Protein AF-A0A954IR56-F1 (afdb_monomer_lite)

Foldseek 3Di:
DVVVVVVVVVVVLVLLVVQLVQVLVVQLCCCVPVVAAEAEEPPFAPVCVVVLLVLLVVLLPDDQDDDDPVSVVVVVVSSVSCSVSGSQSVCVSVNSHHYDYQWHPVLSVQQQQQDPNDGHGDVVSVLVRLLSSVVSQVPDPDPDHHYDDDPVDDCVVSCVVRNDPPDDDDDDDDPSNVVVVVVD

Secondary structure (DSSP, 8-state):
-HHHHHHHHHHHHHHHHHHHHHHHHHHHHHHHHH---EEEETT-BTTTHHHHHHHHHHHHH-----SSHHHHHHHHHHHHHHHHTHHHHHHHHTTS-EEEP-B-HHHHHHT-SEETTEE---HHHHHHHHHHHHHHHHTSS-S---EE--TT--THHHHHHHS-TT--------HHHHHHTT--

Structure (mmCIF, N/CA/C/O backbone):
data_AF-A0A954IR56-F1
#
_entry.id   AF-A0A954IR56-F1
#
loop_
_atom_site.group_PDB
_atom_site.id
_atom_site.type_symbol
_atom_site.label_atom_id
_atom_site.label_alt_id
_atom_site.label_comp_id
_atom_site.label_asym_id
_atom_site.label_entity_id
_atom_site.label_seq_id
_atom_site.pdbx_PDB_ins_code
_atom_site.Cartn_x
_atom_site.Cartn_y
_atom_site.Cartn_z
_atom_site.occupancy
_atom_site.B_iso_or_equiv
_atom_site.auth_seq_id
_atom_site.auth_comp_id
_atom_site.auth_asym_id
_atom_site.auth_atom_id
_atom_site.pdbx_PDB_model_num
ATOM 1 N N . THR A 1 1 ? 26.403 7.962 -14.592 1.00 77.75 1 THR A N 1
ATOM 2 C CA . THR A 1 1 ? 26.353 7.639 -16.035 1.00 77.75 1 THR A CA 1
ATOM 3 C C . THR A 1 1 ? 25.026 6.966 -16.314 1.00 77.75 1 THR A C 1
ATOM 5 O O . THR A 1 1 ? 24.403 6.512 -15.365 1.00 77.75 1 THR A O 1
ATOM 8 N N . ASP A 1 2 ? 24.579 6.881 -17.566 1.00 79.75 2 ASP A N 1
ATOM 9 C CA . ASP A 1 2 ? 23.313 6.195 -17.885 1.00 79.75 2 ASP A CA 1
ATOM 10 C C . ASP A 1 2 ? 23.320 4.721 -17.435 1.00 79.75 2 ASP A C 1
ATOM 12 O O . ASP A 1 2 ? 22.283 4.188 -17.066 1.00 79.75 2 ASP A O 1
ATOM 16 N N . ALA A 1 3 ? 24.500 4.088 -17.405 1.00 78.06 3 ALA A N 1
ATOM 17 C CA . ALA A 1 3 ? 24.680 2.727 -16.901 1.00 78.06 3 ALA A CA 1
ATOM 18 C C . ALA A 1 3 ? 24.510 2.635 -15.375 1.00 78.06 3 ALA A C 1
ATOM 20 O O . ALA A 1 3 ? 23.760 1.795 -14.905 1.00 78.06 3 ALA A O 1
ATOM 21 N N . GLU A 1 4 ? 25.133 3.538 -14.611 1.00 79.75 4 GLU A N 1
ATOM 22 C CA . GLU A 1 4 ? 24.966 3.578 -13.145 1.00 79.75 4 GLU A CA 1
ATOM 23 C C . GLU A 1 4 ? 23.500 3.823 -12.752 1.00 79.75 4 GLU A C 1
ATOM 25 O O . GLU A 1 4 ? 22.996 3.188 -11.839 1.00 79.75 4 GLU A O 1
ATOM 30 N N . VAL A 1 5 ? 22.784 4.680 -13.492 1.00 81.12 5 VAL A N 1
ATOM 31 C CA . VAL A 1 5 ? 21.350 4.924 -13.255 1.00 81.12 5 VAL A CA 1
ATOM 32 C C . VAL A 1 5 ? 20.508 3.674 -13.527 1.00 81.12 5 VAL A C 1
ATOM 34 O O . VAL A 1 5 ? 19.529 3.438 -12.823 1.00 81.12 5 VAL A O 1
ATOM 37 N N . ALA A 1 6 ? 20.862 2.881 -14.542 1.00 82.06 6 ALA A N 1
ATOM 38 C CA . ALA A 1 6 ? 20.169 1.631 -14.839 1.00 82.06 6 ALA A CA 1
ATOM 39 C C . ALA A 1 6 ? 20.408 0.578 -13.744 1.00 82.06 6 ALA A C 1
ATOM 41 O O . ALA A 1 6 ? 19.446 -0.027 -13.276 1.00 82.06 6 ALA A O 1
ATOM 42 N N . ASP A 1 7 ? 21.655 0.422 -13.292 1.00 85.19 7 ASP A N 1
ATOM 43 C CA . ASP A 1 7 ? 22.014 -0.520 -12.224 1.00 85.19 7 ASP A CA 1
ATOM 44 C C . ASP A 1 7 ? 21.321 -0.155 -10.895 1.00 85.19 7 ASP A C 1
ATOM 46 O O . ASP A 1 7 ? 20.743 -1.023 -10.234 1.00 85.19 7 ASP A O 1
ATOM 50 N N . ASP A 1 8 ? 21.306 1.134 -10.531 1.00 88.00 8 ASP A N 1
ATOM 51 C CA . ASP A 1 8 ? 20.610 1.633 -9.335 1.00 88.00 8 ASP A CA 1
ATOM 52 C C . ASP A 1 8 ? 19.093 1.393 -9.424 1.00 88.00 8 ASP A C 1
ATOM 54 O O . ASP A 1 8 ? 18.441 1.039 -8.438 1.00 88.00 8 ASP A O 1
ATOM 58 N N . TRP A 1 9 ? 18.518 1.552 -10.619 1.00 87.00 9 TRP A N 1
ATOM 59 C CA . TRP A 1 9 ? 17.098 1.313 -10.859 1.00 87.00 9 TRP A CA 1
ATOM 60 C C . TRP A 1 9 ? 16.726 -0.171 -10.750 1.00 87.00 9 TRP A C 1
ATOM 62 O O . TRP A 1 9 ? 15.720 -0.507 -10.120 1.00 87.00 9 TRP A O 1
ATOM 72 N N . GLU A 1 10 ? 17.532 -1.073 -11.312 1.00 88.00 10 GLU A N 1
ATOM 73 C CA . GLU A 1 10 ? 17.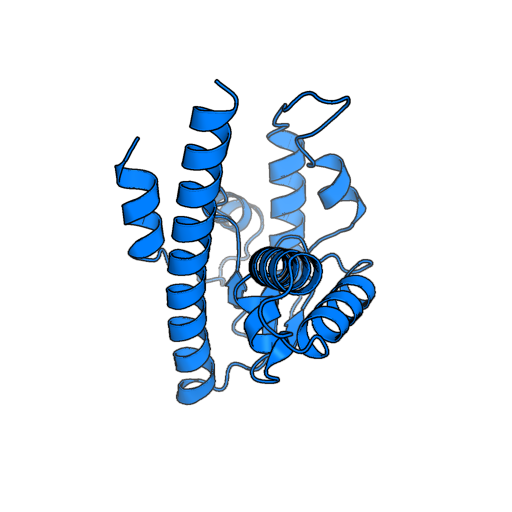325 -2.520 -11.176 1.00 88.00 10 GLU A CA 1
ATOM 74 C C . GLU A 1 10 ? 17.445 -2.976 -9.716 1.00 88.00 10 GLU A C 1
ATOM 76 O O . GLU A 1 10 ? 16.623 -3.770 -9.239 1.00 88.00 10 GLU A O 1
ATOM 81 N N . LEU A 1 11 ? 18.429 -2.443 -8.982 1.00 89.44 11 LEU A N 1
ATOM 82 C CA . LEU A 1 11 ? 18.584 -2.708 -7.553 1.00 89.44 11 LEU A CA 1
ATOM 83 C C . LEU A 1 11 ? 17.347 -2.248 -6.771 1.00 89.44 11 LEU A C 1
ATOM 85 O O . LEU A 1 11 ? 16.783 -3.035 -6.008 1.00 89.44 11 LEU A O 1
ATOM 89 N N . PHE A 1 12 ? 16.881 -1.024 -7.019 1.00 90.38 12 PHE A N 1
ATOM 90 C CA . PHE A 1 12 ? 15.675 -0.484 -6.396 1.00 90.38 12 PHE A CA 1
ATOM 91 C C . PHE A 1 12 ? 14.445 -1.368 -6.654 1.00 90.38 12 PHE A C 1
ATOM 93 O O . PHE A 1 12 ? 13.709 -1.704 -5.724 1.00 90.38 12 PHE A O 1
ATOM 100 N N . LEU A 1 13 ? 14.223 -1.806 -7.898 1.00 92.19 13 LEU A N 1
ATOM 101 C CA . LEU A 1 13 ? 13.092 -2.681 -8.228 1.00 92.19 13 LEU A CA 1
ATOM 102 C C . LEU A 1 13 ? 13.176 -4.039 -7.517 1.00 92.19 13 LEU A C 1
ATOM 104 O O . LEU A 1 13 ? 12.155 -4.542 -7.042 1.00 92.19 13 LEU A O 1
ATOM 108 N N . SER A 1 14 ? 14.377 -4.606 -7.395 1.00 93.12 14 SER A N 1
ATOM 109 C CA . SER A 1 14 ? 14.622 -5.846 -6.646 1.00 93.12 14 SER A CA 1
ATOM 110 C C . SER A 1 14 ? 14.286 -5.697 -5.155 1.00 93.12 14 SER A C 1
ATOM 112 O O . SER A 1 14 ? 13.653 -6.572 -4.553 1.00 93.12 14 SER A O 1
ATOM 114 N N . GLU A 1 15 ? 14.634 -4.560 -4.549 1.00 93.81 15 GLU A N 1
ATOM 115 C CA . GLU A 1 15 ? 14.282 -4.252 -3.159 1.00 93.81 15 GLU A CA 1
ATOM 116 C C . GLU A 1 15 ? 12.773 -4.078 -2.971 1.00 93.81 15 GLU A C 1
ATOM 118 O O . GLU A 1 15 ? 12.191 -4.658 -2.045 1.00 93.81 15 GLU A O 1
ATOM 123 N N . VAL A 1 16 ? 12.119 -3.349 -3.880 1.00 94.25 16 VAL A N 1
ATOM 124 C CA . VAL A 1 16 ? 10.658 -3.198 -3.897 1.00 94.25 16 VAL A CA 1
ATOM 125 C C . VAL A 1 16 ? 9.980 -4.561 -4.013 1.00 94.25 16 VAL A C 1
ATOM 127 O O . VAL A 1 16 ? 9.036 -4.843 -3.267 1.00 94.25 16 VAL A O 1
ATOM 130 N N . GLU A 1 17 ? 10.461 -5.437 -4.895 1.00 95.81 17 GLU A N 1
ATOM 131 C CA . GLU A 1 17 ? 9.912 -6.783 -5.043 1.00 95.81 17 GLU A CA 1
ATOM 132 C C . GLU A 1 17 ? 10.044 -7.600 -3.750 1.00 95.81 17 GLU A C 1
ATOM 134 O O . GLU A 1 17 ? 9.069 -8.231 -3.321 1.00 95.81 17 GLU A O 1
ATOM 139 N N . ALA A 1 18 ? 11.210 -7.558 -3.099 1.00 96.31 18 ALA A N 1
ATOM 140 C CA . ALA A 1 18 ? 11.452 -8.261 -1.842 1.00 96.31 18 ALA A CA 1
ATOM 141 C C . ALA A 1 18 ? 10.537 -7.759 -0.711 1.00 96.31 18 ALA A C 1
ATOM 143 O O . ALA A 1 18 ? 9.949 -8.566 0.019 1.00 96.31 18 ALA A O 1
ATOM 144 N N . ILE A 1 19 ? 10.360 -6.439 -0.595 1.00 96.00 19 ILE A N 1
ATOM 145 C CA . ILE A 1 19 ? 9.439 -5.825 0.373 1.00 96.00 19 ILE A CA 1
ATOM 146 C C . ILE A 1 19 ? 8.009 -6.290 0.104 1.00 96.00 19 ILE A C 1
ATOM 148 O O . ILE A 1 19 ? 7.325 -6.756 1.020 1.00 96.00 19 ILE A O 1
ATOM 152 N N . GLN A 1 20 ? 7.558 -6.225 -1.150 1.00 97.06 20 GLN A N 1
ATOM 153 C CA . GLN A 1 20 ? 6.211 -6.658 -1.510 1.00 97.06 20 GLN A CA 1
ATOM 154 C C . GLN A 1 20 ? 5.994 -8.154 -1.257 1.00 97.06 20 GLN A C 1
ATOM 156 O O . GLN A 1 20 ? 4.912 -8.540 -0.816 1.00 97.06 20 GLN A O 1
ATOM 161 N N . ALA A 1 21 ? 6.997 -9.006 -1.479 1.00 97.56 21 ALA A N 1
ATOM 162 C CA . ALA A 1 21 ? 6.897 -10.433 -1.183 1.00 97.56 21 ALA A CA 1
ATOM 163 C C . ALA A 1 21 ? 6.657 -10.696 0.317 1.00 97.56 21 ALA A C 1
ATOM 165 O O . ALA A 1 21 ? 5.789 -11.504 0.670 1.00 97.56 21 ALA A O 1
ATOM 166 N N . GLU A 1 22 ? 7.363 -9.985 1.203 1.00 97.62 22 GLU A N 1
ATOM 167 C CA . GLU A 1 22 ? 7.138 -10.066 2.653 1.00 97.62 22 GLU A CA 1
ATOM 168 C C . GLU A 1 22 ? 5.763 -9.499 3.055 1.00 97.62 22 GLU A C 1
ATOM 170 O O . GLU A 1 22 ? 5.050 -10.135 3.840 1.00 97.62 22 GLU A O 1
ATOM 175 N N . GLN A 1 23 ? 5.335 -8.373 2.463 1.00 97.69 23 GLN A N 1
ATOM 176 C CA . GLN A 1 23 ? 3.987 -7.816 2.668 1.00 97.69 23 GLN A CA 1
ATOM 177 C C . GLN A 1 23 ? 2.914 -8.840 2.285 1.00 97.69 23 GLN A C 1
ATOM 179 O O . GLN A 1 23 ? 2.007 -9.118 3.070 1.00 97.69 23 GLN A O 1
ATOM 184 N N . MET A 1 24 ? 3.029 -9.455 1.106 1.00 98.19 24 MET A N 1
ATOM 185 C CA . MET A 1 24 ? 2.080 -10.464 0.634 1.00 98.19 24 MET A CA 1
ATOM 186 C C . MET A 1 24 ? 2.033 -11.684 1.558 1.00 98.19 24 MET A C 1
ATOM 188 O O . MET A 1 24 ? 0.947 -12.194 1.836 1.00 98.19 24 MET A O 1
ATOM 192 N N . ALA A 1 25 ? 3.181 -12.160 2.047 1.00 98.25 25 ALA A N 1
ATOM 193 C CA . ALA A 1 25 ? 3.232 -13.289 2.975 1.00 98.25 25 ALA A CA 1
ATOM 194 C C . ALA A 1 25 ? 2.503 -12.979 4.295 1.00 98.25 25 ALA A C 1
ATOM 196 O O . ALA A 1 25 ? 1.704 -13.796 4.766 1.00 98.25 25 ALA A O 1
ATOM 197 N N . LEU A 1 26 ? 2.721 -11.786 4.856 1.00 97.81 26 LEU A N 1
ATOM 198 C CA . LEU A 1 26 ? 2.025 -11.322 6.056 1.00 97.81 26 LEU A CA 1
ATOM 199 C C . LEU A 1 26 ? 0.513 -11.196 5.817 1.00 97.81 26 LEU A C 1
ATOM 201 O O . LEU A 1 26 ? -0.281 -11.757 6.572 1.00 97.81 26 LEU A O 1
ATOM 205 N N . LEU A 1 27 ? 0.109 -10.518 4.742 1.00 98.06 27 LEU A N 1
ATOM 206 C CA . LEU A 1 27 ? -1.300 -10.299 4.404 1.00 98.06 27 LEU A CA 1
ATOM 207 C C . LEU A 1 27 ? -2.045 -11.617 4.159 1.00 98.06 27 LEU A C 1
ATOM 209 O O . LEU A 1 27 ? -3.161 -11.791 4.645 1.00 98.06 27 LEU A O 1
ATOM 213 N N . ARG A 1 28 ? -1.412 -12.591 3.493 1.00 98.31 28 ARG A N 1
ATOM 214 C CA . ARG A 1 28 ? -1.956 -13.952 3.340 1.00 98.31 28 ARG A CA 1
ATOM 215 C C . ARG A 1 28 ? -2.132 -14.660 4.678 1.00 98.31 28 ARG A C 1
ATOM 217 O O . ARG A 1 28 ? -3.135 -15.344 4.881 1.00 98.31 28 ARG A O 1
ATOM 224 N N . SER A 1 29 ? -1.179 -14.498 5.596 1.00 98.00 29 SER A N 1
ATOM 225 C CA . SER A 1 29 ? -1.287 -15.050 6.949 1.00 98.00 29 SER A CA 1
ATOM 226 C C . SER A 1 29 ? -2.484 -14.456 7.700 1.00 98.00 29 SER A C 1
ATOM 228 O O . SER A 1 29 ? -3.264 -15.207 8.293 1.00 98.00 29 SER A O 1
ATOM 230 N N . LEU A 1 30 ? -2.690 -13.137 7.604 1.00 96.94 30 LEU A N 1
ATOM 231 C CA . LEU A 1 30 ? -3.848 -12.448 8.183 1.00 96.94 30 LEU A CA 1
ATOM 232 C C . LEU A 1 30 ? -5.166 -12.883 7.527 1.00 96.94 30 LEU A C 1
ATOM 234 O O . LEU A 1 30 ? -6.139 -13.165 8.225 1.00 96.94 30 LEU A O 1
ATOM 238 N N . ALA A 1 31 ? -5.196 -13.018 6.200 1.00 96.56 31 ALA A N 1
ATOM 239 C CA . ALA A 1 31 ? -6.365 -13.503 5.469 1.00 96.56 31 ALA A CA 1
ATOM 240 C C . ALA A 1 31 ? -6.757 -14.924 5.892 1.00 96.56 31 ALA A C 1
ATOM 242 O O . ALA A 1 31 ? -7.934 -15.208 6.124 1.00 96.56 31 ALA A O 1
ATOM 243 N N . LYS A 1 32 ? -5.769 -15.812 6.047 1.00 97.19 32 LYS A N 1
ATOM 244 C CA . LYS A 1 32 ? -5.983 -17.209 6.440 1.00 97.19 32 LYS A CA 1
ATOM 245 C C . LYS A 1 32 ? -6.371 -17.364 7.911 1.00 97.19 32 LYS A C 1
ATOM 247 O O . LYS A 1 32 ? -7.241 -18.174 8.216 1.00 97.19 32 LYS A O 1
ATOM 252 N N . SER A 1 33 ? -5.712 -16.633 8.806 1.00 97.19 33 SER A N 1
ATOM 253 C CA . SER A 1 33 ? -5.816 -16.853 10.258 1.00 97.19 33 SER A CA 1
ATOM 254 C C . SER A 1 33 ? -6.869 -15.969 10.924 1.00 97.19 33 SER A C 1
ATOM 256 O O . SER A 1 33 ? -7.447 -16.363 11.932 1.00 97.19 33 SER A O 1
ATOM 258 N N . HIS A 1 34 ? -7.134 -14.792 10.352 1.00 95.69 34 HIS A N 1
ATOM 259 C CA . HIS A 1 34 ? -8.022 -13.773 10.922 1.00 95.69 34 HIS A CA 1
ATOM 260 C C . HIS A 1 34 ? -9.127 -13.326 9.956 1.00 95.69 34 HIS A C 1
ATOM 262 O O . HIS A 1 34 ? -9.918 -12.451 10.291 1.00 95.69 34 HIS A O 1
ATOM 268 N N . GLY A 1 35 ? -9.211 -13.928 8.766 1.00 95.38 35 GLY A N 1
ATOM 269 C CA . GLY A 1 35 ? -10.295 -13.664 7.824 1.00 95.38 35 GLY A CA 1
ATOM 270 C C . GLY A 1 35 ? -10.219 -12.305 7.131 1.00 95.38 35 GLY A C 1
ATOM 271 O O . GLY A 1 35 ? -11.241 -11.857 6.625 1.00 95.38 35 GLY A O 1
ATOM 272 N N . LEU A 1 36 ? -9.047 -11.660 7.077 1.00 96.50 36 LEU A N 1
ATOM 273 C CA . LEU A 1 36 ? -8.848 -10.413 6.328 1.00 96.50 36 LEU A CA 1
ATOM 274 C C . LEU A 1 36 ? -9.305 -10.581 4.867 1.00 96.50 36 LEU A C 1
ATOM 276 O O . LEU A 1 36 ? -8.810 -11.461 4.160 1.00 96.50 36 LEU A O 1
ATOM 280 N N . LYS A 1 37 ? -10.263 -9.755 4.430 1.00 96.50 37 LYS A N 1
ATOM 281 C CA . LYS A 1 37 ? -10.822 -9.778 3.062 1.00 96.50 37 LYS A CA 1
ATOM 282 C C . LYS A 1 37 ? -10.537 -8.528 2.253 1.00 96.50 37 LYS A C 1
ATOM 284 O O . LYS A 1 37 ? -10.569 -8.602 1.031 1.00 96.50 37 LYS A O 1
ATOM 289 N N . ALA A 1 38 ? -10.269 -7.414 2.918 1.00 97.00 38 ALA A N 1
ATOM 290 C CA . ALA A 1 38 ? -10.069 -6.132 2.279 1.00 97.00 38 ALA A CA 1
ATOM 291 C C . ALA A 1 38 ? -8.960 -5.356 2.991 1.00 97.00 38 ALA A C 1
ATOM 293 O O . ALA A 1 38 ? -8.806 -5.482 4.208 1.00 97.00 38 ALA A O 1
ATOM 294 N N . ILE A 1 39 ? -8.189 -4.580 2.235 1.00 97.25 39 ILE A N 1
ATOM 295 C CA . ILE A 1 39 ? -7.103 -3.735 2.742 1.00 97.25 39 ILE A CA 1
ATOM 296 C C . ILE A 1 39 ? -7.149 -2.369 2.079 1.00 97.25 39 ILE A C 1
ATOM 298 O O . ILE A 1 39 ? -7.463 -2.258 0.897 1.00 97.25 39 ILE A O 1
ATOM 302 N N . HIS A 1 40 ? -6.795 -1.335 2.826 1.00 98.06 40 HIS A N 1
ATOM 303 C CA . HIS A 1 40 ? -6.569 -0.013 2.272 1.00 98.06 40 HIS A CA 1
ATOM 304 C C . HIS A 1 40 ? -5.166 0.064 1.665 1.00 98.06 40 HIS A C 1
ATOM 306 O O . HIS A 1 40 ? -4.217 -0.544 2.171 1.00 98.06 40 HIS A O 1
ATOM 312 N N . MET A 1 41 ? -5.029 0.821 0.582 1.00 97.12 41 MET A N 1
ATOM 313 C CA . MET A 1 41 ? -3.751 1.039 -0.090 1.00 97.12 41 MET A CA 1
ATOM 314 C C . MET A 1 41 ? -3.526 2.535 -0.292 1.00 97.12 41 MET A C 1
ATOM 316 O O . MET A 1 41 ? -4.387 3.233 -0.832 1.00 97.12 41 MET A O 1
ATOM 320 N N . GLU A 1 42 ? -2.358 3.015 0.130 1.00 94.62 42 GLU A N 1
ATOM 321 C CA . GLU A 1 42 ? -1.886 4.356 -0.206 1.00 94.62 42 GLU A CA 1
ATOM 322 C C . GLU A 1 42 ? -1.849 4.549 -1.733 1.00 94.62 42 GLU A C 1
ATOM 324 O O . GLU A 1 42 ? -1.531 3.625 -2.479 1.00 94.62 42 GLU A O 1
ATOM 329 N N . SER A 1 43 ? -2.147 5.757 -2.208 1.00 92.75 43 SER A N 1
ATOM 330 C CA . SER A 1 43 ? -2.261 6.118 -3.630 1.00 92.75 43 SER A CA 1
ATOM 331 C C . SER A 1 43 ? -3.499 5.575 -4.353 1.00 92.75 43 SER A C 1
ATOM 333 O O . SER A 1 43 ? -3.693 5.878 -5.530 1.00 92.75 43 SER A O 1
ATOM 335 N N . VAL A 1 44 ? -4.387 4.838 -3.672 1.00 97.00 44 VAL A N 1
ATOM 336 C CA . VAL A 1 44 ? -5.718 4.511 -4.207 1.00 97.00 44 VAL A CA 1
ATOM 337 C C . VAL A 1 44 ? -6.742 5.500 -3.652 1.00 97.00 44 VAL A C 1
ATOM 339 O O . VAL A 1 44 ? -7.161 5.437 -2.490 1.00 97.00 44 VAL A O 1
ATOM 342 N N . THR A 1 45 ? -7.151 6.431 -4.510 1.00 97.81 45 THR A N 1
ATOM 343 C CA . THR A 1 45 ? -8.139 7.462 -4.181 1.00 97.81 45 THR A CA 1
ATOM 344 C C . THR A 1 45 ? -9.565 6.955 -4.368 1.00 97.81 45 THR A C 1
ATOM 346 O O . THR A 1 45 ? -9.825 6.030 -5.145 1.00 97.81 45 THR A O 1
ATOM 349 N N . MET A 1 46 ? -10.514 7.590 -3.677 1.00 95.88 46 MET A N 1
ATOM 350 C CA . MET A 1 46 ? -11.947 7.284 -3.806 1.00 95.88 46 MET A CA 1
ATOM 351 C C . MET A 1 46 ? -12.436 7.401 -5.258 1.00 95.88 46 MET A C 1
ATOM 353 O O . MET A 1 46 ? -13.253 6.604 -5.711 1.00 95.88 46 MET A O 1
ATOM 357 N N . GLU A 1 47 ? -11.899 8.370 -6.000 1.00 97.38 47 GLU A N 1
ATOM 358 C CA . GLU A 1 47 ? -12.225 8.614 -7.408 1.00 97.38 47 GLU A CA 1
ATOM 359 C C . GLU A 1 47 ? -11.453 7.671 -8.354 1.00 97.38 47 GLU A C 1
ATOM 361 O O . GLU A 1 47 ? -11.952 7.297 -9.417 1.00 97.38 47 GLU A O 1
ATOM 366 N N . GLY A 1 48 ? -10.247 7.249 -7.961 1.00 96.75 48 GLY A N 1
ATOM 367 C CA . GLY A 1 48 ? -9.319 6.465 -8.778 1.00 96.75 48 GLY A CA 1
ATOM 368 C C . GLY A 1 48 ? -9.472 4.946 -8.669 1.00 96.75 48 GLY A C 1
ATOM 369 O O . GLY A 1 48 ? -8.935 4.227 -9.516 1.00 96.75 48 GLY A O 1
ATOM 370 N N . VAL A 1 49 ? -10.218 4.432 -7.685 1.00 97.12 49 VAL A N 1
ATOM 371 C CA . VAL A 1 49 ? -10.322 2.983 -7.414 1.00 97.12 49 VAL A CA 1
ATOM 372 C C . VAL A 1 49 ? -10.782 2.163 -8.626 1.00 97.12 49 VAL A C 1
ATOM 374 O O . VAL A 1 49 ? -10.246 1.089 -8.890 1.00 97.12 49 VAL A O 1
ATOM 377 N N . GLU A 1 50 ? -11.722 2.671 -9.425 1.00 97.75 50 GLU A N 1
ATOM 378 C CA . GLU A 1 50 ? -12.181 1.976 -10.635 1.00 97.75 50 GLU A CA 1
ATOM 379 C C . GLU A 1 50 ? -11.100 1.925 -11.721 1.00 97.75 50 GLU A C 1
ATOM 381 O O . GLU A 1 50 ? -10.987 0.941 -12.454 1.00 97.75 50 GLU A O 1
ATOM 386 N N . GLY A 1 51 ? -10.281 2.975 -11.824 1.00 97.38 51 GLY A N 1
ATOM 387 C CA . GLY A 1 51 ? -9.108 2.986 -12.698 1.00 97.38 51 GLY A CA 1
ATOM 388 C C . GLY A 1 51 ? -8.071 1.962 -12.251 1.00 97.38 51 GLY A C 1
ATOM 389 O O . GLY A 1 51 ? -7.595 1.176 -13.070 1.00 97.38 51 GLY A O 1
ATOM 390 N N . PHE A 1 52 ? -7.804 1.910 -10.947 1.00 97.56 52 PHE A N 1
ATOM 391 C CA . PHE A 1 52 ? -6.906 0.930 -10.346 1.00 97.56 52 PHE A CA 1
ATOM 392 C C . PHE A 1 52 ? -7.377 -0.513 -10.590 1.00 97.56 52 PHE A C 1
ATOM 394 O O . PHE A 1 52 ? -6.607 -1.338 -11.076 1.00 97.56 52 PHE A O 1
ATOM 401 N N . ARG A 1 53 ? -8.664 -0.817 -10.363 1.00 97.81 53 ARG A N 1
ATOM 402 C CA . ARG A 1 53 ? -9.244 -2.148 -10.638 1.00 97.81 53 ARG A CA 1
ATOM 403 C C . ARG A 1 53 ? -9.084 -2.559 -12.106 1.00 97.81 53 ARG A C 1
ATOM 405 O O . ARG A 1 53 ? -8.750 -3.712 -12.385 1.00 97.81 53 ARG A O 1
ATOM 412 N N . ARG A 1 54 ? -9.282 -1.629 -13.050 1.00 97.50 54 ARG A N 1
ATOM 413 C CA . ARG A 1 54 ? -9.049 -1.885 -14.485 1.00 97.50 54 ARG A CA 1
ATOM 414 C C . ARG A 1 54 ? -7.579 -2.167 -14.787 1.00 97.50 54 ARG A C 1
ATOM 416 O O . ARG A 1 54 ? -7.302 -3.113 -15.517 1.00 97.50 54 ARG A O 1
ATOM 423 N N . LEU A 1 55 ? -6.659 -1.391 -14.211 1.00 96.25 55 LEU A N 1
ATOM 424 C CA . LEU A 1 55 ? -5.217 -1.616 -14.351 1.00 96.25 55 LEU A CA 1
ATOM 425 C C . LEU A 1 55 ? -4.827 -3.016 -13.859 1.00 96.25 55 LEU A C 1
ATOM 427 O O . LEU A 1 55 ? -4.221 -3.776 -14.611 1.00 96.25 55 LEU A O 1
ATOM 431 N N . VAL A 1 56 ? -5.248 -3.395 -12.648 1.00 97.69 56 VAL A N 1
ATOM 432 C CA . VAL A 1 56 ? -5.001 -4.737 -12.094 1.00 97.69 56 VAL A CA 1
ATOM 433 C C . VAL A 1 56 ? -5.568 -5.826 -13.010 1.00 97.69 56 VAL A C 1
ATOM 435 O O . VAL A 1 56 ? -4.898 -6.824 -13.267 1.00 97.69 56 VAL A O 1
ATOM 438 N N . GLY A 1 57 ? -6.774 -5.629 -13.554 1.00 96.94 57 GLY A N 1
ATOM 439 C CA . GLY A 1 57 ? -7.371 -6.545 -14.530 1.00 96.94 57 GLY A CA 1
ATOM 440 C C . GLY A 1 57 ? -6.537 -6.696 -15.807 1.00 96.94 57 GLY A C 1
ATOM 441 O O . GLY A 1 57 ? -6.316 -7.817 -16.259 1.00 96.94 57 GLY A O 1
ATOM 442 N N . HIS A 1 58 ? -6.021 -5.597 -16.360 1.00 95.19 58 HIS A N 1
ATOM 443 C CA . HIS A 1 58 ? -5.153 -5.638 -17.541 1.00 95.19 58 HIS A CA 1
ATOM 444 C C . HIS A 1 58 ? -3.837 -6.374 -17.281 1.00 95.19 58 HIS A C 1
ATOM 446 O O . HIS A 1 58 ? -3.428 -7.186 -18.112 1.00 95.19 58 HIS A O 1
ATOM 452 N N . ILE A 1 59 ? -3.210 -6.133 -16.126 1.00 95.75 59 ILE A N 1
ATOM 453 C CA . ILE A 1 59 ? -1.980 -6.825 -15.721 1.00 95.75 59 ILE A CA 1
ATOM 454 C C . ILE A 1 59 ? -2.261 -8.322 -15.556 1.00 95.75 59 ILE A C 1
ATOM 456 O O . ILE A 1 59 ? -1.538 -9.139 -16.119 1.00 95.75 59 ILE A O 1
ATOM 460 N N . ARG A 1 60 ? -3.352 -8.692 -14.872 1.00 95.88 60 ARG A N 1
ATOM 461 C CA . ARG A 1 60 ? -3.776 -10.091 -14.685 1.00 95.88 60 ARG A CA 1
ATOM 462 C C . ARG A 1 60 ? -3.921 -10.851 -16.001 1.00 95.88 60 ARG A C 1
ATOM 464 O O . ARG A 1 60 ? -3.574 -12.027 -16.085 1.00 95.88 60 ARG A O 1
ATOM 471 N N . ASP A 1 61 ? -4.514 -10.201 -16.996 1.00 94.44 61 ASP A N 1
ATOM 472 C CA . ASP A 1 61 ? -4.903 -10.845 -18.248 1.00 94.44 61 ASP A CA 1
ATOM 473 C C . ASP A 1 61 ? -3.725 -10.956 -19.238 1.00 94.44 61 ASP A C 1
ATOM 475 O O . ASP A 1 61 ? -3.825 -11.667 -20.249 1.00 94.44 61 ASP A O 1
ATOM 479 N N . TYR A 1 62 ? -2.592 -10.303 -18.948 1.00 92.75 62 TYR A N 1
ATOM 480 C CA . TYR A 1 62 ? -1.358 -10.477 -19.706 1.00 92.75 62 TYR A CA 1
ATOM 481 C C . TYR A 1 62 ? -0.818 -11.905 -19.552 1.00 92.75 62 TYR A C 1
ATOM 483 O O . TYR A 1 62 ? -0.776 -12.483 -18.469 1.00 92.75 62 TYR A O 1
ATOM 491 N N . LYS A 1 63 ? -0.374 -12.490 -20.667 1.00 88.69 63 LYS A N 1
ATOM 492 C CA . LYS A 1 63 ? 0.264 -13.808 -20.690 1.00 88.69 63 LYS A CA 1
ATOM 493 C C . LYS A 1 63 ? 1.685 -13.656 -21.210 1.00 88.69 63 LYS A C 1
ATOM 495 O O . LYS A 1 63 ? 1.818 -13.212 -22.357 1.00 88.69 63 LYS A O 1
ATOM 500 N N . PRO A 1 64 ? 2.707 -14.056 -20.428 1.00 83.75 64 PRO A N 1
ATOM 501 C CA . PRO A 1 64 ? 4.086 -14.026 -20.880 1.00 83.75 64 PRO A CA 1
ATOM 502 C C . PRO A 1 64 ? 4.246 -14.728 -22.223 1.00 83.75 64 PRO A C 1
ATOM 504 O O . PRO A 1 64 ? 3.669 -15.796 -22.466 1.00 83.75 64 PRO A O 1
ATOM 507 N N . ARG A 1 65 ? 5.002 -14.094 -23.113 1.00 82.62 65 ARG A N 1
ATOM 508 C CA . ARG A 1 65 ? 5.264 -14.598 -24.466 1.00 82.62 65 ARG A CA 1
ATOM 509 C C . ARG A 1 65 ? 6.696 -15.123 -24.546 1.00 82.62 65 ARG A C 1
ATOM 511 O O . ARG A 1 65 ? 7.452 -14.974 -23.593 1.00 82.62 65 ARG A O 1
ATOM 518 N N . GLY A 1 66 ? 7.022 -15.804 -25.647 1.00 87.12 66 GLY A N 1
ATOM 519 C CA . GLY A 1 66 ? 8.299 -16.500 -25.847 1.00 87.12 66 GLY A CA 1
ATOM 520 C C . GLY A 1 66 ? 9.532 -15.583 -25.862 1.00 87.12 66 GLY A C 1
ATOM 521 O O . GLY A 1 66 ? 9.544 -14.505 -25.292 1.00 87.12 66 GLY A O 1
ATOM 522 N N . ASN A 1 67 ? 10.597 -15.996 -26.547 1.00 91.62 67 ASN A N 1
ATOM 523 C CA . ASN A 1 67 ? 11.910 -15.345 -26.409 1.00 91.62 67 ASN A CA 1
ATOM 524 C C . ASN A 1 67 ? 12.256 -14.385 -27.563 1.00 91.62 67 ASN A C 1
ATOM 526 O O . ASN A 1 67 ? 13.431 -14.174 -27.860 1.00 91.62 67 ASN A O 1
ATOM 530 N N . ARG A 1 68 ? 11.262 -13.843 -28.281 1.00 94.25 68 ARG A N 1
ATOM 531 C CA . ARG A 1 68 ? 11.525 -12.834 -29.327 1.00 94.25 68 ARG A CA 1
ATOM 532 C C . ARG A 1 68 ? 11.758 -11.465 -28.675 1.00 94.25 68 ARG A C 1
ATOM 534 O O . ARG A 1 68 ? 11.173 -11.219 -27.627 1.00 94.25 68 ARG A O 1
ATOM 541 N N . PRO A 1 69 ? 12.499 -10.534 -29.305 1.00 92.69 69 PRO A N 1
ATOM 542 C CA . PRO A 1 69 ? 12.808 -9.234 -28.698 1.00 92.69 69 PRO A CA 1
ATOM 543 C C . PRO A 1 69 ? 11.584 -8.462 -28.180 1.00 92.69 69 PRO A C 1
ATOM 545 O O . PRO A 1 69 ? 11.598 -7.961 -27.064 1.00 92.69 69 PRO A O 1
ATOM 548 N N . LEU A 1 70 ? 10.491 -8.433 -28.950 1.00 92.12 70 LEU A N 1
ATOM 549 C CA . LEU A 1 70 ? 9.244 -7.797 -28.513 1.00 92.12 70 LEU A CA 1
ATOM 550 C C . LEU A 1 70 ? 8.577 -8.537 -27.344 1.00 92.12 70 LEU A C 1
ATOM 552 O O . LEU A 1 70 ? 7.963 -7.906 -26.495 1.00 92.12 70 LEU A O 1
ATOM 556 N N . ASP A 1 71 ? 8.675 -9.866 -27.303 1.00 93.25 71 ASP A N 1
ATOM 557 C CA . ASP A 1 71 ? 8.101 -10.659 -26.215 1.00 93.25 71 ASP A CA 1
ATOM 558 C C . ASP A 1 71 ? 8.880 -10.423 -24.906 1.00 93.25 71 ASP A C 1
ATOM 560 O O . ASP A 1 71 ? 8.262 -10.281 -23.856 1.00 93.25 71 ASP A O 1
ATOM 564 N N . LEU A 1 72 ? 10.214 -10.307 -24.979 1.00 92.44 72 LEU A N 1
ATOM 565 C CA . LEU A 1 72 ? 11.065 -9.965 -23.833 1.00 92.44 72 LEU A CA 1
ATOM 566 C C . LEU A 1 72 ? 10.714 -8.586 -23.265 1.00 92.44 72 LEU A C 1
ATOM 568 O O . LEU A 1 72 ? 10.459 -8.485 -22.071 1.00 92.44 72 LEU A O 1
ATOM 572 N N . LEU A 1 73 ? 10.598 -7.569 -24.127 1.00 91.50 73 LEU A N 1
ATOM 573 C CA . LEU A 1 73 ? 10.202 -6.219 -23.714 1.00 91.50 73 LEU A CA 1
ATOM 574 C C . LEU A 1 73 ? 8.826 -6.210 -23.033 1.00 91.50 73 LEU A C 1
ATOM 576 O O . LEU A 1 73 ? 8.647 -5.588 -21.993 1.00 91.50 73 LEU A O 1
ATOM 580 N N . LEU A 1 74 ? 7.840 -6.914 -23.595 1.00 91.88 74 LEU A N 1
ATOM 581 C CA . LEU A 1 74 ? 6.505 -6.985 -22.993 1.00 91.88 74 LEU A CA 1
ATOM 582 C C . LEU A 1 74 ? 6.510 -7.737 -21.652 1.00 91.88 74 LEU A C 1
ATOM 584 O O . LEU A 1 74 ? 5.752 -7.382 -20.752 1.00 91.88 74 LEU A O 1
ATOM 588 N N . ASN A 1 75 ? 7.351 -8.765 -21.507 1.00 91.81 75 ASN A N 1
ATOM 589 C CA . ASN A 1 75 ? 7.509 -9.484 -20.243 1.00 91.81 75 ASN A CA 1
ATOM 590 C C . ASN A 1 75 ? 8.141 -8.589 -19.164 1.00 91.81 75 ASN A C 1
ATOM 592 O O . ASN A 1 75 ? 7.677 -8.611 -18.028 1.00 91.81 75 ASN A O 1
ATOM 596 N N . GLU A 1 76 ? 9.142 -7.786 -19.525 1.00 90.94 76 GLU A N 1
ATOM 597 C CA . GLU A 1 76 ? 9.788 -6.812 -18.636 1.00 90.94 76 GLU A CA 1
ATOM 598 C C . GLU A 1 76 ? 8.811 -5.705 -18.208 1.00 90.94 76 GLU A C 1
ATOM 600 O O . GLU A 1 76 ? 8.633 -5.456 -17.016 1.00 90.94 76 GLU A O 1
ATOM 605 N N . MET A 1 77 ? 8.070 -5.120 -19.159 1.00 91.12 77 MET A N 1
ATOM 606 C CA . MET A 1 77 ? 7.014 -4.146 -18.853 1.00 91.12 77 MET A CA 1
ATOM 607 C C . MET A 1 77 ? 5.971 -4.726 -17.894 1.00 91.12 77 MET A C 1
ATOM 609 O O . MET A 1 77 ? 5.591 -4.079 -16.926 1.00 91.12 77 MET A O 1
ATOM 613 N N . HIS A 1 78 ? 5.549 -5.974 -18.114 1.00 92.88 78 HIS A N 1
ATOM 614 C CA . HIS A 1 78 ? 4.599 -6.642 -17.229 1.00 92.88 78 HIS A CA 1
ATOM 615 C C . HIS A 1 78 ? 5.150 -6.854 -15.808 1.00 92.88 78 HIS A C 1
ATOM 617 O O . HIS A 1 78 ? 4.404 -6.719 -14.834 1.00 92.88 78 HIS A O 1
ATOM 623 N N . GLN A 1 79 ? 6.441 -7.174 -15.669 1.00 91.56 79 GLN A N 1
ATOM 624 C CA . GLN A 1 79 ? 7.093 -7.267 -14.359 1.00 91.56 79 GLN A CA 1
ATOM 625 C C . GLN A 1 79 ? 7.075 -5.911 -13.645 1.00 91.56 79 GLN A C 1
ATOM 627 O O . GLN A 1 79 ? 6.671 -5.844 -12.484 1.00 91.56 79 GLN A O 1
ATOM 632 N N . HIS A 1 80 ? 7.409 -4.828 -14.352 1.00 92.81 80 HIS A N 1
ATOM 633 C CA . HIS A 1 80 ? 7.372 -3.472 -13.799 1.00 92.81 80 HIS A CA 1
ATOM 63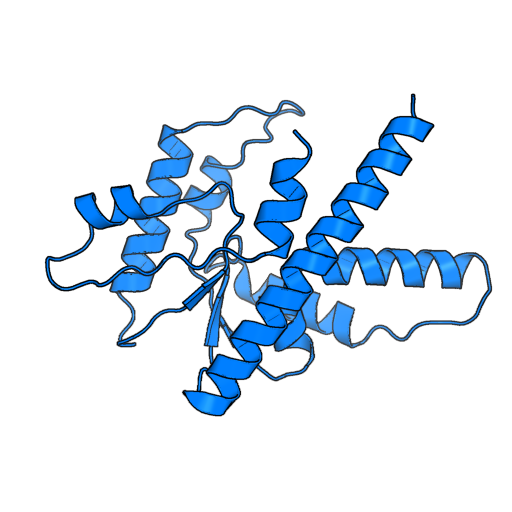4 C C . HIS A 1 80 ? 5.950 -3.063 -13.396 1.00 92.81 80 HIS A C 1
ATOM 636 O O . HIS A 1 80 ? 5.730 -2.631 -12.264 1.00 92.81 80 HIS A O 1
ATOM 642 N N . ASP A 1 81 ? 4.965 -3.280 -14.270 1.00 93.94 81 ASP A N 1
ATOM 643 C CA . ASP A 1 81 ? 3.557 -2.982 -13.992 1.00 93.94 81 ASP A CA 1
ATOM 644 C C . ASP A 1 81 ? 3.043 -3.745 -12.760 1.00 93.94 81 ASP A C 1
ATOM 646 O O . ASP A 1 81 ? 2.265 -3.218 -11.961 1.00 93.94 81 ASP A O 1
ATOM 650 N N . THR A 1 82 ? 3.520 -4.977 -12.556 1.00 95.12 82 THR A N 1
ATOM 651 C CA . THR A 1 82 ? 3.185 -5.786 -11.376 1.00 95.12 82 THR A CA 1
ATOM 652 C C . THR A 1 82 ? 3.739 -5.180 -10.084 1.00 95.12 82 THR A C 1
ATOM 654 O O . THR A 1 82 ? 3.087 -5.276 -9.042 1.00 95.12 82 THR A O 1
ATOM 657 N N . LEU A 1 83 ? 4.909 -4.538 -10.128 1.00 95.19 83 LEU A N 1
ATOM 658 C CA . LEU A 1 83 ? 5.463 -3.825 -8.974 1.00 95.19 83 LEU A CA 1
ATOM 659 C C . LEU A 1 83 ? 4.721 -2.510 -8.708 1.00 95.19 83 LEU A C 1
ATOM 661 O O . LEU A 1 83 ? 4.515 -2.175 -7.539 1.00 95.19 83 LEU A O 1
ATOM 665 N N . LEU A 1 84 ? 4.251 -1.811 -9.750 1.00 93.38 84 LEU A N 1
ATOM 666 C CA . LEU A 1 84 ? 3.510 -0.546 -9.619 1.00 93.38 84 LEU A CA 1
ATOM 667 C C . LEU A 1 84 ? 2.203 -0.684 -8.826 1.00 93.38 84 LEU A C 1
ATOM 669 O O . LEU A 1 84 ? 1.816 0.238 -8.111 1.00 93.38 84 LEU A O 1
ATOM 673 N N . ILE A 1 85 ? 1.523 -1.829 -8.918 1.00 96.00 85 ILE A N 1
ATOM 674 C CA . ILE A 1 85 ? 0.265 -2.068 -8.187 1.00 96.00 85 ILE A CA 1
ATOM 675 C C . ILE A 1 85 ? 0.470 -2.508 -6.726 1.00 96.00 85 ILE A C 1
ATOM 677 O O . ILE A 1 85 ? -0.509 -2.690 -5.997 1.00 96.00 85 ILE A O 1
ATOM 681 N N . GLY A 1 86 ? 1.720 -2.677 -6.283 1.00 96.25 86 GLY A N 1
ATOM 682 C CA . GLY A 1 86 ? 2.055 -3.024 -4.904 1.00 96.25 86 GLY A CA 1
ATOM 683 C C . GLY A 1 86 ? 1.643 -4.439 -4.480 1.00 96.25 86 GLY A C 1
ATOM 684 O O . GLY A 1 86 ? 0.947 -5.170 -5.190 1.00 96.25 86 GLY A O 1
ATOM 685 N N . ALA A 1 87 ? 2.007 -4.822 -3.252 1.00 97.38 87 ALA A N 1
ATOM 686 C CA . ALA A 1 87 ? 1.517 -6.062 -2.648 1.00 97.38 87 ALA A CA 1
ATOM 687 C C . ALA A 1 87 ? -0.026 -6.156 -2.613 1.00 97.38 87 ALA A C 1
ATOM 689 O O . ALA A 1 87 ? -0.545 -7.231 -2.935 1.00 97.38 87 ALA A O 1
ATOM 690 N N . PRO A 1 88 ? -0.783 -5.079 -2.297 1.00 97.88 88 PRO A N 1
ATOM 691 C CA . PRO A 1 88 ? -2.243 -5.124 -2.329 1.00 97.88 88 PRO A CA 1
ATOM 692 C C . PRO A 1 88 ? -2.814 -5.448 -3.710 1.00 97.88 88 PRO A C 1
ATOM 694 O O . PRO A 1 88 ? -3.644 -6.350 -3.836 1.00 97.88 88 PRO A O 1
ATOM 697 N N . GLY A 1 89 ? -2.341 -4.769 -4.760 1.00 97.88 89 GLY A N 1
ATOM 698 C CA . GLY A 1 89 ? -2.801 -5.012 -6.124 1.00 97.88 89 GLY A CA 1
ATOM 699 C C . GLY A 1 89 ? -2.457 -6.415 -6.614 1.00 97.88 89 GLY A C 1
ATOM 700 O O . GLY A 1 89 ? -3.287 -7.063 -7.250 1.00 97.88 89 GLY A O 1
ATOM 701 N N . ARG A 1 90 ? -1.282 -6.942 -6.250 1.00 97.62 90 ARG A N 1
ATOM 702 C CA . ARG A 1 90 ? -0.884 -8.323 -6.575 1.00 97.62 90 ARG A CA 1
ATOM 703 C C . ARG A 1 90 ? -1.782 -9.373 -5.911 1.00 97.62 90 ARG A C 1
ATOM 705 O O . ARG A 1 90 ? -2.050 -10.399 -6.528 1.00 97.62 90 ARG A O 1
ATOM 712 N N . LEU A 1 91 ? -2.271 -9.128 -4.692 1.00 98.25 91 LEU A N 1
ATOM 713 C CA . LEU A 1 91 ? -3.247 -10.007 -4.026 1.00 98.25 91 LEU A CA 1
ATOM 714 C C . LEU A 1 91 ? -4.669 -9.843 -4.585 1.00 98.25 91 LEU A C 1
ATOM 716 O O . LEU A 1 91 ? -5.423 -10.814 -4.648 1.00 98.25 91 LEU A O 1
ATOM 720 N N . MET A 1 92 ? -5.037 -8.642 -5.036 1.00 97.88 92 MET A N 1
ATOM 721 C CA . MET A 1 92 ? -6.280 -8.435 -5.788 1.00 97.88 92 MET A CA 1
ATOM 722 C C . MET A 1 92 ? -6.249 -9.176 -7.127 1.00 97.88 92 MET A C 1
ATOM 724 O O . MET A 1 92 ? -7.238 -9.802 -7.508 1.00 97.88 92 MET A O 1
ATOM 728 N N . MET A 1 93 ? -5.113 -9.149 -7.825 1.00 96.31 93 MET A N 1
ATOM 729 C CA . MET A 1 93 ? -4.911 -9.830 -9.104 1.00 96.31 93 MET A CA 1
ATOM 730 C C . MET A 1 93 ? -5.209 -11.335 -9.019 1.00 96.31 93 MET A C 1
ATOM 732 O O . MET A 1 93 ? -5.780 -11.904 -9.951 1.00 96.31 93 MET A O 1
ATOM 736 N N . THR A 1 94 ? -4.863 -11.969 -7.895 1.00 95.25 94 THR A N 1
ATOM 737 C CA . THR A 1 94 ? -5.112 -13.392 -7.612 1.00 95.25 94 THR A CA 1
ATOM 738 C C . THR A 1 94 ? -6.469 -13.664 -6.953 1.00 95.25 94 THR A C 1
ATOM 740 O O . THR A 1 94 ? -6.815 -14.825 -6.731 1.00 95.25 94 THR A O 1
ATOM 743 N N . GLY A 1 95 ? -7.258 -12.625 -6.660 1.00 96.38 95 GLY A N 1
ATOM 744 C CA . GLY A 1 95 ? -8.565 -12.738 -6.008 1.00 96.38 95 GLY A CA 1
ATOM 745 C C . GLY A 1 95 ? -8.496 -13.078 -4.516 1.00 96.38 95 GLY A C 1
ATOM 746 O O . GLY A 1 95 ? -9.483 -13.549 -3.953 1.00 96.38 95 GLY A O 1
ATOM 747 N N . GLU A 1 96 ? -7.344 -12.877 -3.874 1.00 97.31 96 GLU A N 1
ATOM 748 C CA . GLU A 1 96 ? -7.141 -13.207 -2.459 1.00 97.31 96 GLU A CA 1
ATOM 749 C C . GLU A 1 96 ? -7.722 -12.135 -1.523 1.00 97.31 96 GLU A C 1
ATOM 751 O O . GLU A 1 96 ? -8.256 -12.475 -0.464 1.00 97.31 96 GLU A O 1
ATOM 756 N N . ILE A 1 97 ? -7.618 -10.856 -1.905 1.00 97.19 97 ILE A N 1
ATOM 757 C CA . ILE A 1 97 ? -8.018 -9.690 -1.101 1.00 97.19 97 ILE A CA 1
ATOM 758 C C . ILE A 1 97 ? -8.595 -8.584 -2.006 1.00 97.19 97 ILE A C 1
ATOM 760 O O . ILE A 1 97 ? -8.143 -8.398 -3.133 1.00 97.19 97 ILE A O 1
ATOM 764 N N . GLU A 1 98 ? -9.563 -7.815 -1.505 1.00 97.56 98 GLU A N 1
ATOM 765 C CA . GLU A 1 98 ? -10.007 -6.553 -2.107 1.00 97.56 98 GLU A CA 1
ATOM 766 C C . GLU A 1 98 ? -9.130 -5.365 -1.668 1.00 97.56 98 GLU A C 1
ATOM 768 O O . GLU A 1 98 ? -8.745 -5.243 -0.508 1.00 97.56 98 GLU A O 1
ATOM 773 N N . VAL A 1 99 ? -8.860 -4.439 -2.587 1.00 98.06 99 VAL A N 1
ATOM 774 C CA . VAL A 1 99 ? -8.209 -3.158 -2.293 1.00 98.06 99 VAL A CA 1
ATOM 775 C C . VAL A 1 99 ? -9.275 -2.082 -2.181 1.00 98.06 99 VAL A C 1
ATOM 777 O O . VAL A 1 99 ? -10.044 -1.858 -3.119 1.00 98.06 99 VAL A O 1
ATOM 780 N N . LEU A 1 100 ? -9.296 -1.422 -1.029 1.00 97.75 100 LEU A N 1
ATOM 781 C CA . LEU A 1 100 ? -10.167 -0.304 -0.719 1.00 97.75 100 LEU A CA 1
ATOM 782 C C . LEU A 1 100 ? -9.408 1.014 -0.897 1.00 97.75 100 LEU A C 1
ATOM 784 O O . LEU A 1 100 ? -8.244 1.118 -0.495 1.00 97.75 100 LEU A O 1
ATOM 788 N N . PRO A 1 101 ? -10.064 2.044 -1.448 1.00 97.56 101 PRO A N 1
ATOM 789 C CA . PRO A 1 101 ? -9.508 3.383 -1.446 1.00 97.56 101 PRO A CA 1
ATOM 790 C C . PRO A 1 101 ? -9.436 3.930 -0.019 1.00 97.56 101 PRO A C 1
ATOM 792 O O . PRO A 1 101 ? -10.208 3.546 0.865 1.00 97.56 101 PRO A O 1
ATOM 795 N N . VAL A 1 102 ? -8.509 4.851 0.205 1.00 97.19 102 VAL A N 1
ATOM 796 C CA . VAL A 1 102 ? -8.401 5.583 1.479 1.00 97.19 102 VAL A CA 1
ATOM 797 C C . VAL A 1 102 ? -8.114 7.067 1.274 1.00 97.19 102 VAL A C 1
ATOM 799 O O . VAL A 1 102 ? -8.232 7.857 2.207 1.00 97.19 102 VAL A O 1
ATOM 802 N N . GLU A 1 103 ? -7.785 7.468 0.047 1.00 96.69 103 GLU A N 1
ATOM 803 C CA . GLU A 1 103 ? -7.309 8.813 -0.241 1.00 96.69 103 GLU A CA 1
ATOM 804 C C . GLU A 1 103 ? -8.365 9.727 -0.855 1.00 96.69 103 GLU A C 1
ATOM 806 O O . GLU A 1 103 ? -9.168 9.327 -1.703 1.00 96.69 103 GLU A O 1
ATOM 811 N N . ASP A 1 104 ? -8.310 10.993 -0.448 1.00 97.81 104 ASP A N 1
ATOM 812 C CA . ASP A 1 104 ? -8.994 12.087 -1.124 1.00 97.81 104 ASP A CA 1
ATOM 813 C C . ASP A 1 104 ? -8.177 12.518 -2.351 1.00 97.81 104 ASP A C 1
ATOM 815 O O . ASP A 1 104 ? -6.981 12.794 -2.238 1.00 97.81 104 ASP A O 1
ATOM 819 N N . GLN A 1 105 ? -8.822 12.595 -3.518 1.00 97.06 105 GLN A N 1
ATOM 820 C CA . GLN A 1 105 ? -8.150 12.901 -4.785 1.00 97.06 105 GLN A CA 1
ATOM 821 C C . GLN A 1 105 ? -7.425 14.253 -4.749 1.00 97.06 105 GLN A C 1
ATOM 823 O O . GLN A 1 105 ? -6.280 14.357 -5.188 1.00 97.06 105 GLN A O 1
ATOM 828 N N . LYS A 1 106 ? -8.059 15.292 -4.199 1.00 97.50 106 LYS A N 1
ATOM 829 C CA . LYS A 1 106 ? -7.502 16.652 -4.206 1.00 97.50 106 LYS A CA 1
ATOM 830 C C . LYS A 1 106 ? -6.311 16.764 -3.270 1.00 97.50 106 LYS A C 1
ATOM 832 O O . LYS A 1 106 ? -5.344 17.453 -3.588 1.00 97.50 106 LYS A O 1
ATOM 837 N N . LEU A 1 107 ? -6.381 16.115 -2.109 1.00 97.44 107 LEU A N 1
ATOM 838 C CA . LEU A 1 107 ? -5.274 16.102 -1.155 1.00 97.44 107 LEU A CA 1
ATOM 839 C C . LEU A 1 107 ? -4.105 15.248 -1.653 1.00 97.44 107 LEU A C 1
ATOM 841 O O . LEU A 1 107 ? -2.958 15.658 -1.476 1.00 97.44 107 LEU A O 1
ATOM 845 N N . TYR A 1 108 ? -4.388 14.129 -2.327 1.00 96.06 108 TYR A N 1
ATOM 846 C CA . TYR A 1 108 ? -3.376 13.320 -3.007 1.00 96.06 108 TYR A CA 1
ATOM 847 C C . TYR A 1 108 ? -2.614 14.146 -4.055 1.00 96.06 108 TYR A C 1
ATOM 849 O O . TYR A 1 108 ? -1.390 14.253 -3.996 1.00 96.06 108 TYR A O 1
ATOM 857 N N . GLU A 1 109 ? -3.335 14.819 -4.957 1.00 95.12 109 GLU A N 1
ATOM 858 C CA . GLU A 1 109 ? -2.739 15.680 -5.987 1.00 95.12 109 GLU A CA 1
ATOM 859 C C . GLU A 1 109 ? -1.959 16.860 -5.394 1.00 95.12 109 GLU A C 1
ATOM 861 O O . GLU A 1 109 ? -0.864 17.187 -5.858 1.00 95.12 109 GLU A O 1
ATOM 866 N N . ALA A 1 110 ? -2.496 17.501 -4.351 1.00 95.19 110 ALA A N 1
ATOM 867 C CA . ALA A 1 110 ? -1.845 18.639 -3.708 1.00 95.19 110 ALA A CA 1
ATOM 868 C C . ALA A 1 110 ? -0.496 18.263 -3.072 1.00 95.19 110 ALA A C 1
ATOM 870 O O . ALA A 1 110 ? 0.442 19.071 -3.126 1.00 95.19 110 ALA A O 1
ATOM 871 N N . ALA A 1 111 ? -0.413 17.054 -2.506 1.00 94.62 111 ALA A N 1
ATOM 872 C CA . ALA A 1 111 ? 0.770 16.505 -1.852 1.00 94.62 111 ALA A CA 1
ATOM 873 C C . ALA A 1 111 ? 1.781 15.864 -2.819 1.00 94.62 111 ALA A C 1
ATOM 875 O O . ALA A 1 111 ? 2.842 15.441 -2.364 1.00 94.62 111 ALA A O 1
ATOM 876 N N . ASN A 1 112 ? 1.492 15.800 -4.126 1.00 91.56 112 ASN A N 1
ATOM 877 C CA . ASN A 1 112 ? 2.432 15.266 -5.108 1.00 91.56 112 ASN A CA 1
ATOM 878 C C . ASN A 1 112 ? 3.745 16.080 -5.086 1.00 91.56 112 ASN A C 1
ATOM 880 O O . ASN A 1 112 ? 3.716 17.285 -5.379 1.00 91.56 112 ASN A O 1
ATOM 884 N N . PRO A 1 113 ? 4.891 15.455 -4.753 1.00 88.62 113 PRO A N 1
ATOM 885 C CA . PRO A 1 113 ? 6.163 16.159 -4.650 1.00 88.62 113 PRO A CA 1
ATOM 886 C C . PRO A 1 113 ? 6.749 16.515 -6.018 1.00 88.62 113 PRO A C 1
ATOM 888 O O . PRO A 1 113 ? 7.665 17.331 -6.089 1.00 88.62 113 PRO A O 1
ATOM 891 N N . VAL A 1 114 ? 6.250 15.924 -7.107 1.00 89.69 114 VAL A N 1
ATOM 892 C CA . VAL A 1 114 ? 6.728 16.198 -8.463 1.00 89.69 114 VAL A CA 1
ATOM 893 C C . VAL A 1 114 ? 5.893 17.315 -9.082 1.00 89.69 114 VAL A C 1
ATOM 895 O O . VAL A 1 114 ? 4.744 17.107 -9.477 1.00 89.69 114 VAL A O 1
ATOM 898 N N . LYS A 1 115 ? 6.482 18.510 -9.188 1.00 82.50 115 LYS A N 1
ATOM 899 C CA . LYS A 1 115 ? 5.879 19.678 -9.853 1.00 82.50 115 LYS A CA 1
ATOM 900 C C . LYS A 1 115 ? 6.886 20.277 -10.826 1.00 82.50 115 LYS A C 1
ATOM 902 O O . LYS A 1 115 ? 8.042 20.492 -10.467 1.00 82.50 115 LYS A O 1
ATOM 907 N N . ASP A 1 116 ? 6.460 20.511 -12.065 1.00 83.50 116 ASP A N 1
ATOM 908 C CA . ASP A 1 116 ? 7.275 21.137 -13.118 1.00 83.50 116 ASP A CA 1
ATOM 909 C C . ASP A 1 116 ? 8.663 20.488 -13.315 1.00 83.50 116 ASP A C 1
ATOM 911 O O . ASP A 1 116 ? 9.668 21.168 -13.497 1.00 83.50 116 ASP A O 1
ATOM 915 N N . SER A 1 117 ? 8.729 19.149 -13.281 1.00 84.69 117 SER A N 1
ATOM 916 C CA . SER A 1 117 ? 9.976 18.354 -13.363 1.00 84.69 117 SER A CA 1
ATOM 917 C C . SER A 1 117 ? 10.960 18.555 -12.200 1.00 84.69 117 SER A C 1
ATOM 919 O O . SER A 1 117 ? 12.115 18.144 -12.289 1.00 84.69 117 SER A O 1
ATOM 921 N N . THR A 1 118 ? 10.515 19.163 -11.100 1.00 85.56 118 THR A N 1
ATOM 922 C CA . THR A 1 118 ? 11.277 19.278 -9.852 1.00 85.56 118 THR A CA 1
ATOM 923 C C . THR A 1 118 ? 10.637 18.437 -8.757 1.00 85.56 118 THR A C 1
ATOM 925 O O . THR A 1 118 ? 9.415 18.283 -8.717 1.00 85.56 118 THR A O 1
ATOM 928 N N . VAL A 1 119 ? 11.468 17.897 -7.865 1.00 89.31 119 VAL A N 1
ATOM 929 C CA . VAL A 1 119 ? 11.017 17.177 -6.670 1.00 89.31 119 VAL A CA 1
ATOM 930 C C . VAL A 1 119 ? 11.090 18.130 -5.483 1.00 89.31 119 VAL A C 1
ATOM 932 O O . VAL A 1 119 ? 12.174 18.572 -5.099 1.00 89.31 119 VAL A O 1
ATOM 935 N N . LYS A 1 120 ? 9.937 18.469 -4.907 1.00 90.69 120 LYS A N 1
ATOM 936 C CA . LYS A 1 120 ? 9.830 19.296 -3.705 1.00 90.69 120 LYS A CA 1
ATOM 937 C C . LYS A 1 120 ? 8.716 18.783 -2.802 1.00 90.69 120 LYS A C 1
ATOM 939 O O . LYS A 1 120 ? 7.540 18.857 -3.145 1.00 90.69 120 LYS A O 1
ATOM 944 N N . PHE A 1 121 ? 9.097 18.346 -1.610 1.00 90.00 121 PHE A N 1
ATOM 945 C CA . PHE A 1 121 ? 8.159 17.915 -0.584 1.00 90.00 121 PHE A CA 1
ATOM 946 C C . PHE A 1 121 ? 7.512 19.127 0.097 1.00 90.00 121 PHE A C 1
ATOM 948 O O . PHE A 1 121 ? 8.196 20.046 0.550 1.00 90.00 121 PHE A O 1
ATOM 955 N N . ASP A 1 122 ? 6.182 19.132 0.144 1.00 93.94 122 ASP A N 1
ATOM 956 C CA . ASP A 1 122 ? 5.387 20.077 0.927 1.00 93.94 122 ASP A CA 1
ATOM 957 C C . ASP A 1 122 ? 4.846 19.334 2.150 1.00 93.94 122 ASP A C 1
ATOM 959 O O . ASP A 1 122 ? 3.808 18.674 2.088 1.00 93.94 122 ASP A O 1
ATOM 963 N N . GLU A 1 123 ? 5.578 19.419 3.262 1.00 94.00 123 GLU A N 1
ATOM 964 C CA . GLU A 1 123 ? 5.238 18.740 4.519 1.00 94.00 123 GLU A CA 1
ATOM 965 C C . GLU A 1 123 ? 3.827 19.090 5.006 1.00 94.00 123 GLU A C 1
ATOM 967 O O . GLU A 1 123 ? 3.115 18.238 5.536 1.00 94.00 123 GLU A O 1
ATOM 972 N N . ALA A 1 124 ? 3.375 20.329 4.783 1.00 95.19 124 ALA A N 1
ATOM 973 C CA . ALA A 1 124 ? 2.043 20.755 5.192 1.00 95.19 124 ALA A CA 1
ATOM 974 C C . ALA A 1 124 ? 0.949 20.135 4.310 1.00 95.19 124 ALA A C 1
ATOM 976 O O . ALA A 1 124 ? -0.141 19.835 4.806 1.00 95.19 124 ALA A O 1
ATOM 977 N N . ALA A 1 125 ? 1.209 19.947 3.014 1.00 96.19 125 ALA A N 1
ATOM 978 C CA . ALA A 1 125 ? 0.305 19.220 2.125 1.00 96.19 125 ALA A CA 1
ATOM 979 C C . ALA A 1 125 ? 0.279 17.717 2.451 1.00 96.19 125 ALA A C 1
ATOM 981 O O . ALA A 1 125 ? -0.808 17.141 2.530 1.00 96.19 125 ALA A O 1
ATOM 982 N N . ILE A 1 126 ? 1.442 17.111 2.716 1.00 95.38 126 ILE A N 1
ATOM 983 C CA . ILE A 1 126 ? 1.567 15.700 3.117 1.00 95.38 126 ILE A CA 1
ATOM 984 C C . ILE A 1 126 ? 0.800 15.44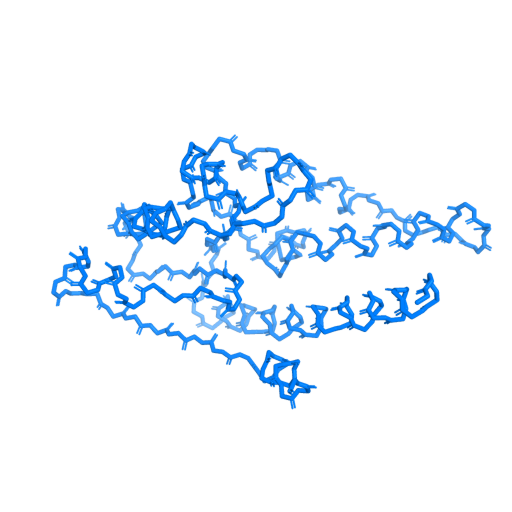5 4.418 1.00 95.38 126 ILE A C 1
ATOM 986 O O . ILE A 1 126 ? -0.080 14.588 4.443 1.00 95.38 126 ILE A O 1
ATOM 990 N N . ALA A 1 127 ? 1.013 16.264 5.451 1.00 95.69 127 ALA A N 1
ATOM 991 C CA . ALA A 1 127 ? 0.315 16.112 6.726 1.00 95.69 127 ALA A CA 1
ATOM 992 C C . ALA A 1 127 ? -1.215 16.230 6.584 1.00 95.69 127 ALA A C 1
ATOM 994 O O . ALA A 1 127 ? -1.961 15.528 7.264 1.00 95.69 127 ALA A O 1
ATOM 995 N N . LYS A 1 128 ? -1.713 17.093 5.683 1.00 96.69 128 LYS A N 1
ATOM 996 C CA . LYS A 1 128 ? -3.156 17.197 5.387 1.00 96.69 128 LYS A CA 1
ATOM 997 C C . LYS A 1 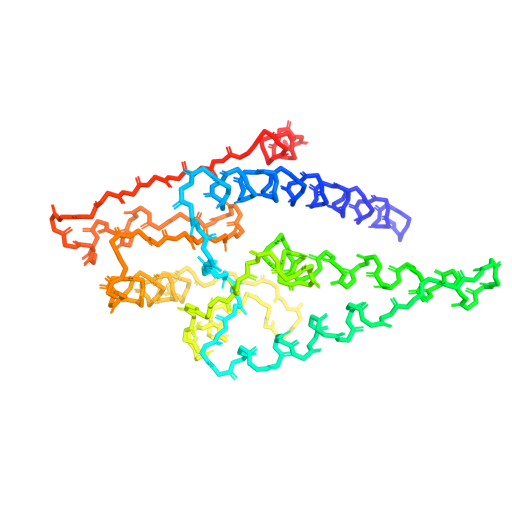128 ? -3.697 15.962 4.668 1.00 96.69 128 LYS A C 1
ATOM 999 O O . LYS A 1 128 ? -4.817 15.544 4.960 1.00 96.69 128 LYS A O 1
ATOM 1004 N N . ARG A 1 129 ? -2.932 15.396 3.730 1.00 97.00 129 ARG A N 1
ATOM 1005 C CA . ARG A 1 129 ? -3.265 14.135 3.051 1.00 97.00 129 ARG A CA 1
ATOM 1006 C C . ARG A 1 129 ? -3.345 12.989 4.061 1.00 97.00 129 ARG A C 1
ATOM 1008 O O . ARG A 1 129 ? -4.354 12.293 4.107 1.00 97.00 129 ARG A O 1
ATOM 1015 N N . GLU A 1 130 ? -2.344 12.852 4.922 1.00 97.00 130 GLU A N 1
ATOM 1016 C CA . GLU A 1 130 ? -2.303 11.839 5.985 1.00 97.00 130 GLU A CA 1
ATOM 1017 C C . GLU A 1 130 ? -3.438 12.013 7.007 1.00 97.00 130 GLU A C 1
ATOM 1019 O O . GLU A 1 130 ? -4.071 11.038 7.412 1.00 97.00 130 GLU A O 1
ATOM 1024 N N . ASP A 1 131 ? -3.779 13.255 7.365 1.00 96.69 131 ASP A N 1
ATOM 1025 C CA . ASP A 1 131 ? -4.941 13.549 8.210 1.00 96.69 131 ASP A CA 1
ATOM 1026 C C . ASP A 1 131 ? -6.252 13.053 7.591 1.00 96.69 131 ASP A C 1
ATOM 1028 O O . ASP A 1 131 ? -7.127 12.551 8.302 1.00 96.69 131 ASP A O 1
ATOM 1032 N N . ALA A 1 132 ? -6.412 13.192 6.274 1.00 96.94 132 ALA A N 1
ATOM 1033 C CA . ALA A 1 132 ? -7.586 12.686 5.573 1.00 96.94 132 ALA A CA 1
ATOM 1034 C C . ALA A 1 132 ? -7.609 11.155 5.519 1.00 96.94 132 ALA A C 1
ATOM 1036 O O . ALA A 1 132 ? -8.666 10.571 5.756 1.00 96.94 132 ALA A O 1
ATOM 1037 N N . ILE A 1 133 ? -6.457 10.509 5.302 1.00 96.88 133 ILE A N 1
ATOM 1038 C CA . ILE A 1 133 ? -6.319 9.046 5.389 1.00 96.88 133 ILE A CA 1
ATOM 1039 C C . ILE A 1 133 ? -6.804 8.560 6.759 1.00 96.88 133 ILE A C 1
ATOM 1041 O O . ILE A 1 133 ? -7.683 7.701 6.828 1.00 96.88 133 ILE A O 1
ATOM 1045 N N . VAL A 1 134 ? -6.312 9.158 7.850 1.00 96.12 134 VAL A N 1
ATOM 1046 C CA . VAL A 1 134 ? -6.730 8.795 9.214 1.00 96.12 134 VAL A CA 1
ATOM 1047 C C . VAL A 1 134 ? -8.234 8.986 9.408 1.00 96.12 134 VAL A C 1
ATOM 1049 O O . VAL A 1 134 ? -8.900 8.079 9.902 1.00 96.12 134 VAL A O 1
ATOM 1052 N N . ARG A 1 135 ? -8.806 10.121 8.987 1.00 95.56 135 ARG A N 1
ATOM 1053 C CA . ARG A 1 135 ? -10.261 10.353 9.097 1.00 95.56 135 ARG A CA 1
ATOM 1054 C C . ARG A 1 135 ? -11.075 9.302 8.345 1.00 95.56 135 ARG A C 1
ATOM 1056 O O . ARG A 1 135 ? -12.087 8.849 8.871 1.00 95.56 135 ARG A O 1
ATOM 1063 N N . ASN A 1 136 ? -10.630 8.908 7.156 1.00 95.44 136 ASN A N 1
ATOM 1064 C CA . ASN A 1 136 ? -11.314 7.907 6.342 1.00 95.44 136 ASN A CA 1
ATOM 1065 C C . ASN A 1 136 ? -11.242 6.511 6.973 1.00 95.44 136 ASN A C 1
ATOM 1067 O O . ASN A 1 136 ? -12.243 5.800 6.981 1.00 95.44 136 ASN A O 1
ATOM 1071 N N . LEU A 1 137 ? -10.097 6.139 7.557 1.00 94.94 137 LEU A N 1
ATOM 1072 C CA . LEU A 1 137 ? -9.959 4.880 8.296 1.00 94.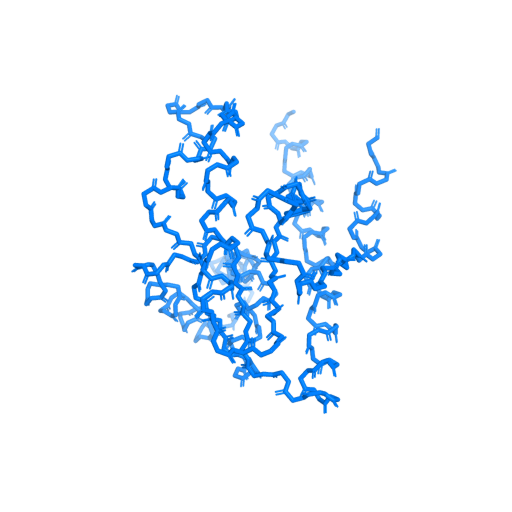94 137 LEU A CA 1
ATOM 1073 C C . LEU A 1 137 ? -10.862 4.845 9.536 1.00 94.94 137 LEU A C 1
ATOM 1075 O O . LEU A 1 137 ? -11.521 3.840 9.779 1.00 94.94 137 LEU A O 1
ATOM 1079 N N . LEU A 1 138 ? -10.932 5.946 10.291 1.00 93.06 138 LEU A N 1
ATOM 1080 C CA . LEU A 1 138 ? -11.758 6.051 11.502 1.00 93.06 138 LEU A CA 1
ATOM 1081 C C . LEU A 1 138 ? -13.263 6.119 11.221 1.00 93.06 138 LEU A C 1
ATOM 1083 O O . LEU A 1 138 ? -14.060 5.850 12.113 1.00 93.06 138 LEU A O 1
ATOM 1087 N N . ALA A 1 139 ? -13.656 6.497 10.004 1.00 92.00 139 ALA A N 1
ATOM 1088 C CA . ALA A 1 139 ? -15.049 6.482 9.569 1.00 92.00 139 ALA A CA 1
ATOM 1089 C C . ALA A 1 139 ? -15.526 5.087 9.124 1.00 92.00 139 ALA A C 1
ATOM 1091 O O . ALA A 1 139 ? -16.708 4.918 8.834 1.00 92.00 139 ALA A O 1
ATOM 1092 N N . SER A 1 140 ? -14.623 4.104 9.033 1.00 86.81 140 SER A N 1
ATOM 1093 C CA . SER A 1 140 ? -14.968 2.722 8.708 1.00 86.81 140 SER A CA 1
ATOM 1094 C C . SER A 1 140 ? -15.688 2.048 9.876 1.00 86.81 140 SER A C 1
ATOM 1096 O O . SER A 1 140 ? -15.250 2.143 11.018 1.00 86.81 140 SER A O 1
ATOM 1098 N N . ASP A 1 141 ? -16.739 1.280 9.583 1.00 86.38 141 ASP A N 1
ATOM 1099 C CA . ASP A 1 141 ? -17.423 0.439 10.577 1.00 86.38 141 ASP A CA 1
ATOM 1100 C C . ASP A 1 141 ? -16.594 -0.800 10.982 1.00 86.38 141 ASP A C 1
ATOM 1102 O O . ASP A 1 141 ? -16.998 -1.579 11.850 1.00 86.38 141 ASP A O 1
ATOM 1106 N N . SER A 1 142 ? -15.441 -1.028 10.339 1.00 88.44 142 SER A N 1
ATOM 1107 C CA . SER A 1 142 ? -14.566 -2.154 10.662 1.00 88.44 142 SER A CA 1
ATOM 1108 C C . SER A 1 142 ? -13.794 -1.899 11.962 1.00 88.44 142 SER A C 1
ATOM 1110 O O . SER A 1 142 ? -13.103 -0.886 12.064 1.00 88.44 142 SER A O 1
ATOM 1112 N N . PRO A 1 143 ? -13.788 -2.844 12.923 1.00 90.31 143 PRO A N 1
ATOM 1113 C CA . PRO A 1 143 ? -13.002 -2.705 14.150 1.00 90.31 143 PRO A CA 1
ATOM 1114 C C . PRO A 1 143 ? -11.486 -2.760 13.903 1.00 90.31 143 PRO A C 1
ATOM 1116 O O . PRO A 1 143 ? -10.709 -2.389 14.777 1.00 90.31 143 PRO A O 1
ATOM 1119 N N . VAL A 1 144 ? -11.057 -3.255 12.737 1.00 94.00 144 VAL A N 1
ATOM 1120 C CA . VAL A 1 144 ? -9.652 -3.314 12.325 1.00 94.00 144 VAL A CA 1
ATOM 1121 C C . VAL A 1 144 ? -9.543 -2.829 10.887 1.00 94.00 144 VAL A C 1
ATOM 1123 O O . VAL A 1 144 ? -10.211 -3.359 9.995 1.00 94.00 144 VAL A O 1
ATOM 1126 N N . ALA A 1 145 ? -8.664 -1.860 10.652 1.00 95.44 145 ALA A N 1
ATOM 1127 C CA . ALA A 1 145 ? -8.287 -1.423 9.318 1.00 95.44 145 ALA A CA 1
ATOM 1128 C C . ALA A 1 145 ? -6.813 -1.757 9.067 1.00 95.44 145 ALA A C 1
ATOM 1130 O O . ALA A 1 145 ? -5.946 -1.443 9.879 1.00 95.44 145 ALA A O 1
ATOM 1131 N N . VAL A 1 146 ? -6.532 -2.405 7.936 1.00 97.50 146 VAL A N 1
ATOM 1132 C CA . VAL A 1 146 ? -5.167 -2.691 7.482 1.00 97.50 146 VAL A CA 1
ATOM 1133 C C . VAL A 1 146 ? -4.863 -1.759 6.319 1.00 97.50 146 VAL A C 1
ATOM 1135 O O . VAL A 1 146 ? -5.597 -1.763 5.332 1.00 97.50 146 VAL A O 1
ATOM 1138 N N . LEU A 1 147 ? -3.794 -0.975 6.438 1.00 97.62 147 LEU A N 1
ATOM 1139 C CA . LEU A 1 147 ? -3.321 -0.041 5.420 1.00 97.62 147 LEU A CA 1
ATOM 1140 C C . LEU A 1 147 ? -1.896 -0.417 5.005 1.00 97.62 147 LEU A C 1
ATOM 1142 O O . LEU A 1 147 ? -1.040 -0.639 5.860 1.00 97.62 147 LEU A O 1
ATOM 1146 N N . VAL A 1 148 ? -1.640 -0.466 3.698 1.00 97.44 148 VAL A N 1
ATOM 1147 C CA . VAL A 1 148 ? -0.284 -0.574 3.142 1.00 97.44 148 VAL A CA 1
ATOM 1148 C C . VAL A 1 148 ? 0.154 0.794 2.621 1.00 97.44 148 VAL A C 1
ATOM 1150 O O . VAL A 1 148 ? -0.553 1.388 1.807 1.00 97.44 148 VAL A O 1
ATOM 1153 N N . MET A 1 149 ? 1.315 1.264 3.085 1.00 94.19 149 MET A N 1
ATOM 1154 C CA . MET A 1 149 ? 1.921 2.555 2.735 1.00 94.19 149 MET A CA 1
ATOM 1155 C C . MET A 1 149 ? 3.383 2.392 2.309 1.00 94.19 149 MET A C 1
ATOM 1157 O O . MET A 1 149 ? 4.015 1.368 2.597 1.00 94.19 149 MET A O 1
ATOM 1161 N N . GLY A 1 150 ? 3.924 3.421 1.664 1.00 90.56 150 GLY A N 1
ATOM 1162 C CA . GLY A 1 150 ? 5.357 3.631 1.514 1.00 90.56 150 GLY A CA 1
ATOM 1163 C C . GLY A 1 150 ? 6.017 3.898 2.869 1.00 90.56 150 GLY A C 1
ATOM 1164 O O . GLY A 1 150 ? 5.453 4.564 3.735 1.00 90.56 150 GLY A O 1
ATOM 1165 N N . GLY A 1 151 ? 7.229 3.378 3.064 1.00 87.94 151 GLY A N 1
ATOM 1166 C CA . GLY A 1 151 ? 7.882 3.366 4.380 1.00 87.94 151 GLY A CA 1
ATOM 1167 C C . GLY A 1 151 ? 8.298 4.733 4.939 1.00 87.94 151 GLY A C 1
ATOM 1168 O O . GLY A 1 151 ? 8.577 4.845 6.133 1.00 87.94 151 GLY A O 1
ATOM 1169 N N . ALA A 1 152 ? 8.291 5.776 4.105 1.00 86.62 152 ALA A N 1
ATOM 1170 C CA . ALA A 1 152 ? 8.540 7.154 4.525 1.00 86.62 152 ALA A CA 1
ATOM 1171 C C . ALA A 1 152 ? 7.385 7.761 5.347 1.00 86.62 152 ALA A C 1
ATOM 1173 O O . ALA A 1 152 ? 7.568 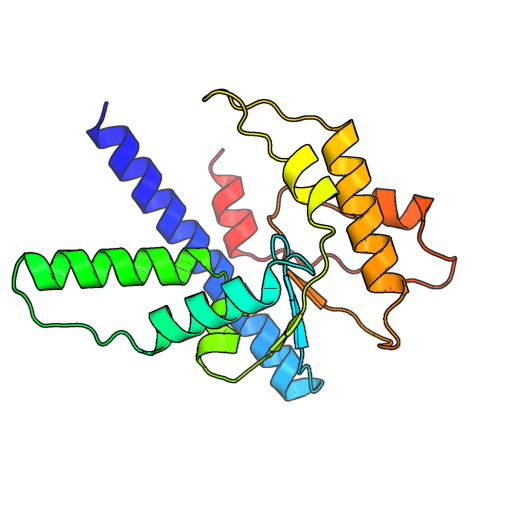8.809 5.962 1.00 86.62 152 ALA A O 1
ATOM 1174 N N . HIS A 1 153 ? 6.212 7.121 5.369 1.00 90.12 153 HIS A N 1
ATOM 1175 C CA . HIS A 1 153 ? 5.032 7.615 6.073 1.00 90.12 153 HIS A CA 1
ATOM 1176 C C . HIS A 1 153 ? 4.893 7.016 7.480 1.00 90.12 153 HIS A C 1
ATOM 1178 O O . HIS A 1 153 ? 5.111 5.822 7.697 1.00 90.12 153 HIS A O 1
ATOM 1184 N N . ASP A 1 154 ? 4.470 7.845 8.438 1.00 92.94 154 ASP A N 1
ATOM 1185 C CA . ASP A 1 154 ? 4.077 7.421 9.784 1.00 92.94 154 ASP A CA 1
ATOM 1186 C C . ASP A 1 154 ? 2.865 8.221 10.270 1.00 92.94 154 ASP A C 1
ATOM 1188 O O . ASP A 1 154 ? 2.958 9.416 10.534 1.00 92.94 154 ASP A O 1
ATOM 1192 N N . LEU A 1 155 ? 1.730 7.545 10.453 1.00 94.94 155 LEU A N 1
ATOM 1193 C CA . LEU A 1 155 ? 0.485 8.185 10.882 1.00 94.94 155 LEU A CA 1
ATOM 1194 C C . LEU A 1 155 ? 0.411 8.442 12.396 1.00 94.94 155 LEU A C 1
ATOM 1196 O O . LEU A 1 155 ? -0.625 8.907 12.877 1.00 94.94 155 LEU A O 1
ATOM 1200 N N . SER A 1 156 ? 1.465 8.144 13.166 1.00 93.31 156 SER A N 1
ATOM 1201 C CA . SER A 1 156 ? 1.478 8.280 14.631 1.00 93.31 156 SER A CA 1
ATOM 1202 C C . SER A 1 156 ? 1.054 9.671 15.103 1.00 93.31 156 SER A C 1
ATOM 1204 O O . SER A 1 156 ? 0.246 9.795 16.025 1.00 93.31 156 SER A O 1
ATOM 1206 N N . ASP A 1 157 ? 1.574 10.731 14.485 1.00 93.38 157 ASP A N 1
ATOM 1207 C CA . ASP A 1 157 ? 1.271 12.100 14.909 1.00 93.38 157 ASP A CA 1
ATOM 1208 C C . ASP A 1 157 ? -0.121 12.553 14.451 1.00 93.38 157 ASP A C 1
ATOM 1210 O O . ASP A 1 157 ? -0.840 13.216 15.208 1.00 93.38 157 ASP A O 1
ATOM 1214 N N . ASN A 1 158 ? -0.559 12.120 13.267 1.00 94.69 158 ASN A N 1
ATOM 1215 C CA . ASN A 1 158 ? -1.921 12.337 12.778 1.00 94.69 158 ASN A CA 1
ATOM 1216 C C . ASN A 1 158 ? -2.942 11.654 13.699 1.00 94.69 158 ASN A C 1
ATOM 1218 O O . ASN A 1 158 ? -3.955 12.257 14.054 1.00 94.69 158 ASN A O 1
ATOM 1222 N N . LEU A 1 159 ? -2.652 10.433 14.156 1.00 92.69 159 LEU A N 1
ATOM 1223 C CA . LEU A 1 159 ? -3.486 9.684 15.095 1.00 92.69 159 LEU A CA 1
ATOM 1224 C C . LEU A 1 159 ? -3.486 10.291 16.498 1.00 92.69 159 LEU A C 1
ATOM 1226 O O . LEU A 1 159 ? -4.543 10.348 17.108 1.00 92.69 159 LEU A O 1
ATOM 1230 N N . LYS A 1 160 ? -2.374 10.835 17.004 1.00 90.75 160 LYS A N 1
ATOM 1231 C CA . LYS A 1 160 ? -2.406 11.594 18.274 1.00 90.75 160 LYS A CA 1
ATOM 1232 C C . LYS A 1 160 ? -3.282 12.844 18.179 1.00 90.75 160 LYS A C 1
ATOM 1234 O O . LYS A 1 160 ? -3.891 13.248 19.165 1.00 90.75 160 LYS A O 1
ATOM 1239 N N . ARG A 1 161 ? -3.308 13.489 17.009 1.00 89.88 161 ARG A N 1
ATOM 1240 C CA . ARG A 1 161 ? -4.048 14.738 16.783 1.00 89.88 161 ARG A CA 1
ATOM 1241 C C . ARG A 1 161 ? -5.532 14.516 16.476 1.00 89.88 161 ARG A C 1
ATOM 1243 O O . ARG A 1 161 ? -6.351 15.350 16.851 1.00 89.88 161 ARG A O 1
ATOM 1250 N N . ILE A 1 162 ? -5.864 13.458 15.737 1.00 89.44 162 ILE A N 1
ATOM 1251 C CA . ILE A 1 162 ? -7.208 13.201 15.183 1.00 89.44 162 ILE A CA 1
ATOM 1252 C C . ILE A 1 162 ? -7.846 11.960 15.795 1.00 89.44 162 ILE A C 1
ATOM 1254 O O . ILE A 1 162 ? -9.070 11.902 15.923 1.00 89.44 162 ILE A O 1
ATOM 1258 N N . GLY A 1 163 ? -7.028 10.963 16.123 1.00 71.56 163 GLY A N 1
ATOM 1259 C CA . GLY A 1 163 ? -7.474 9.719 16.721 1.00 71.56 163 GLY A CA 1
ATOM 1260 C C . GLY A 1 163 ? -8.210 9.994 18.021 1.00 71.56 163 GLY A C 1
ATOM 1261 O O . GLY A 1 163 ? -7.801 10.800 18.854 1.00 71.56 163 GLY A O 1
ATOM 1262 N N . GLN A 1 164 ? -9.352 9.336 18.160 1.00 68.00 164 GLN A N 1
ATOM 1263 C CA . GLN A 1 164 ? -10.105 9.324 19.403 1.00 68.00 164 GLN A CA 1
ATOM 1264 C C . GLN A 1 164 ? -9.329 8.494 20.441 1.00 68.00 164 GLN A C 1
ATOM 1266 O O . GLN A 1 164 ? -8.500 7.666 20.066 1.00 68.00 164 GLN A O 1
ATOM 1271 N N . GLU A 1 165 ? -9.621 8.652 21.736 1.00 70.00 165 GLU A N 1
ATOM 1272 C CA . GLU A 1 165 ? -8.938 7.954 22.851 1.00 70.00 165 GLU A CA 1
ATOM 1273 C C . GLU A 1 165 ? -9.017 6.405 22.803 1.00 70.00 165 GLU A C 1
ATOM 1275 O O . GLU A 1 165 ? -8.559 5.722 23.717 1.00 70.00 165 GLU A O 1
ATOM 1280 N N . HIS A 1 166 ? -9.609 5.825 21.757 1.00 77.75 166 HIS A N 1
ATOM 1281 C CA . HIS A 1 166 ? -9.949 4.407 21.640 1.00 77.75 166 HIS A CA 1
ATOM 1282 C C . HIS A 1 166 ? -9.341 3.719 20.408 1.00 77.75 166 HIS A C 1
ATOM 1284 O O . HIS A 1 166 ? -9.842 2.678 19.990 1.00 77.75 166 HIS A O 1
ATOM 1290 N N . VAL A 1 167 ? -8.285 4.281 19.811 1.00 89.94 167 VAL A N 1
ATOM 1291 C CA . VAL A 1 167 ? -7.629 3.707 18.623 1.00 89.94 167 VAL A CA 1
ATOM 1292 C C . VAL A 1 167 ? -6.259 3.151 18.993 1.00 89.94 167 VAL A C 1
ATOM 1294 O O . VAL A 1 167 ? -5.395 3.880 19.476 1.00 89.94 167 VAL A O 1
ATOM 1297 N N . GLU A 1 168 ? -6.046 1.863 18.730 1.00 92.12 168 GLU A N 1
ATOM 1298 C CA . GLU A 1 168 ? -4.723 1.242 18.784 1.00 92.12 168 GLU A CA 1
ATOM 1299 C C . GLU A 1 168 ? -4.067 1.312 17.401 1.00 92.12 168 GLU A C 1
ATOM 1301 O O . GLU A 1 168 ? -4.684 0.977 16.389 1.00 92.12 168 GLU A O 1
ATOM 1306 N N . TYR A 1 169 ? -2.807 1.746 17.359 1.00 94.00 169 TYR A N 1
ATOM 1307 C CA . TYR A 1 169 ? -2.021 1.828 16.134 1.00 94.00 169 TYR A CA 1
ATOM 1308 C C . TYR A 1 169 ? -0.793 0.937 16.232 1.00 94.00 169 TYR A C 1
ATOM 1310 O O . TYR A 1 169 ? 0.050 1.113 17.112 1.00 94.00 169 TYR A O 1
ATOM 1318 N N . VAL A 1 170 ? -0.693 -0.005 15.297 1.00 95.12 170 VAL A N 1
ATOM 1319 C CA . VAL A 1 170 ? 0.437 -0.923 15.182 1.00 95.12 170 VAL A CA 1
ATOM 1320 C C . VAL A 1 170 ? 1.086 -0.715 13.824 1.00 95.12 170 VAL A C 1
ATOM 1322 O O . VAL A 1 170 ? 0.530 -1.086 12.790 1.00 95.12 170 VAL A O 1
ATOM 1325 N N . ARG A 1 171 ? 2.290 -0.143 13.833 1.00 94.19 171 ARG A N 1
ATOM 1326 C CA . ARG A 1 171 ? 3.146 -0.063 12.650 1.00 94.19 171 ARG A CA 1
ATOM 1327 C C . ARG A 1 171 ? 3.924 -1.369 12.515 1.00 94.19 171 ARG A C 1
ATOM 1329 O O . ARG A 1 171 ? 4.588 -1.800 13.456 1.00 94.19 171 ARG A O 1
ATOM 1336 N N . VAL A 1 172 ? 3.839 -1.995 11.344 1.00 94.69 172 VAL A N 1
ATOM 1337 C CA . VAL A 1 172 ? 4.569 -3.228 11.034 1.00 94.69 172 VAL A CA 1
ATOM 1338 C C . VAL A 1 172 ? 5.586 -2.935 9.944 1.00 94.69 172 VAL A C 1
ATOM 1340 O O . VAL A 1 172 ? 5.223 -2.710 8.792 1.00 94.69 172 VAL A O 1
ATOM 1343 N N . GLU A 1 173 ? 6.860 -2.959 10.315 1.00 92.75 173 GLU A N 1
ATOM 1344 C CA . GLU A 1 173 ? 7.975 -2.857 9.377 1.00 92.75 173 GLU A CA 1
ATOM 1345 C C . GLU A 1 173 ? 8.528 -4.246 9.062 1.00 92.75 173 GLU A C 1
ATOM 1347 O O . GLU A 1 173 ? 8.548 -5.149 9.903 1.00 92.75 173 GLU A O 1
ATOM 1352 N N . LEU A 1 174 ? 8.939 -4.431 7.813 1.00 92.06 174 LEU A N 1
ATOM 1353 C CA . LEU A 1 174 ? 9.363 -5.719 7.284 1.00 92.06 174 LEU A CA 1
ATOM 1354 C C . LEU A 1 174 ? 10.886 -5.810 7.231 1.00 92.06 174 LEU A C 1
ATOM 1356 O O . LEU A 1 174 ? 11.587 -4.804 7.116 1.00 92.06 174 LEU A O 1
ATOM 1360 N N . LYS A 1 175 ? 11.424 -7.028 7.293 1.00 93.31 175 LYS A N 1
ATOM 1361 C CA . LYS A 1 175 ? 12.879 -7.232 7.317 1.00 93.31 175 LYS A CA 1
ATOM 1362 C C . LYS A 1 175 ? 13.513 -6.760 6.015 1.00 93.31 175 LYS A C 1
ATOM 1364 O O . LYS A 1 175 ? 14.569 -6.132 6.054 1.00 93.31 175 LYS A O 1
ATOM 1369 N N . ALA A 1 176 ? 12.852 -7.020 4.888 1.00 91.75 176 ALA A N 1
ATOM 1370 C CA . ALA A 1 176 ? 13.277 -6.526 3.583 1.00 91.75 176 ALA A CA 1
ATOM 1371 C C . ALA A 1 176 ? 13.352 -4.989 3.540 1.00 91.75 176 ALA A C 1
ATOM 1373 O O . ALA A 1 176 ? 14.294 -4.452 2.966 1.00 91.75 176 ALA A O 1
ATOM 1374 N N . TYR A 1 177 ? 12.434 -4.288 4.216 1.00 90.56 177 TYR A N 1
ATOM 1375 C CA . TYR A 1 177 ? 12.455 -2.825 4.299 1.00 90.56 177 TYR A CA 1
ATOM 1376 C C . TYR A 1 177 ? 13.664 -2.318 5.089 1.00 90.56 177 TYR A C 1
ATOM 1378 O O . TYR A 1 177 ? 14.369 -1.420 4.637 1.00 90.56 177 TYR A O 1
ATOM 1386 N N . HIS A 1 178 ? 13.967 -2.924 6.238 1.00 90.00 178 HIS A N 1
ATOM 1387 C CA . HIS A 1 178 ? 15.172 -2.562 6.988 1.00 90.00 178 HIS A CA 1
ATOM 1388 C C . HIS A 1 178 ? 16.453 -2.855 6.215 1.00 90.00 178 HIS A C 1
ATOM 1390 O O . HIS A 1 178 ? 17.401 -2.087 6.310 1.00 90.00 178 HIS A O 1
ATOM 1396 N N . LYS A 1 179 ? 16.487 -3.952 5.451 1.00 88.44 179 LYS A N 1
ATOM 1397 C CA . LYS A 1 179 ? 17.648 -4.296 4.631 1.00 88.44 179 LYS A CA 1
ATOM 1398 C C . LYS A 1 179 ? 17.895 -3.241 3.549 1.00 88.44 179 LYS A C 1
ATOM 1400 O O . LYS A 1 179 ? 19.030 -2.790 3.440 1.00 88.44 179 LYS A O 1
ATOM 1405 N N . ALA A 1 180 ? 16.849 -2.830 2.830 1.00 83.81 180 ALA A N 1
ATOM 1406 C CA . ALA A 1 180 ? 16.934 -1.778 1.814 1.00 83.81 180 ALA A CA 1
ATOM 1407 C C . ALA A 1 180 ? 17.431 -0.447 2.414 1.00 83.81 180 ALA A C 1
ATOM 1409 O O . ALA A 1 180 ? 18.356 0.162 1.900 1.00 83.81 180 ALA A O 1
ATOM 1410 N N . ASN A 1 181 ? 16.921 -0.059 3.589 1.00 77.88 181 ASN A N 1
ATOM 1411 C CA . ASN A 1 181 ? 17.338 1.182 4.263 1.00 77.88 181 ASN A CA 1
ATOM 1412 C C . ASN A 1 181 ? 18.644 1.073 5.075 1.00 77.88 181 ASN A C 1
ATOM 1414 O O . ASN A 1 181 ? 19.058 2.045 5.696 1.00 77.88 181 ASN A O 1
ATOM 1418 N N . SER A 1 182 ? 19.279 -0.101 5.143 1.00 65.56 182 SER A N 1
ATOM 1419 C CA . SER A 1 182 ? 20.547 -0.298 5.875 1.00 65.56 182 SER A CA 1
ATOM 1420 C C . SER A 1 182 ? 21.794 -0.124 5.003 1.00 65.56 182 SER A C 1
ATOM 1422 O O . SER A 1 182 ? 22.907 -0.335 5.485 1.00 65.56 182 SER A O 1
ATOM 1424 N N . LEU A 1 183 ? 21.596 0.198 3.722 1.00 48.59 183 LEU A N 1
ATOM 1425 C CA . LEU A 1 183 ? 22.645 0.387 2.721 1.00 48.59 183 LEU A CA 1
ATOM 1426 C C . LEU A 1 183 ? 22.938 1.871 2.416 1.00 48.59 183 LEU A C 1
ATOM 1428 O O . LEU A 1 183 ? 23.811 2.138 1.592 1.00 48.59 183 LEU A O 1
ATOM 1432 N N . GLU A 1 184 ? 22.265 2.805 3.099 1.00 41.03 184 GLU A N 1
ATOM 1433 C CA . GLU A 1 184 ? 22.603 4.242 3.143 1.00 41.03 184 GLU A CA 1
ATOM 1434 C C . GLU A 1 184 ? 23.574 4.568 4.291 1.00 41.03 184 GLU A C 1
ATOM 1436 O O . GLU A 1 184 ? 24.477 5.413 4.078 1.00 41.03 184 GLU A O 1
#

Sequence (184 aa):
TDAEVADDWELFLSEVEAIQAEQMALLRSLAKSHGLKAIHMESVTMEGVEGFRRLVGHIRDYKPRGNRPLDLLLNEMHQHDTLLIGAPGRLMMTGEIEVLPVEDQKLYEAANPVKDSTVKFDEAAIAKREDAIVRNLLASDSPVAVLVMGGAHDLSDNLKRIGQEHVEYVRVELKAYHKANSLE

Radius of gyration: 17.82 Å; chains: 1; bounding box: 44×38×52 Å

pLDDT: mean 92.24, std 7.75, range [41.03, 98.31]